Protein AF-A0A7S2B9A5-F1 (afdb_monomer_lite)

Structure (mmCIF, N/CA/C/O backbone):
data_AF-A0A7S2B9A5-F1
#
_entry.id   AF-A0A7S2B9A5-F1
#
loop_
_atom_site.group_PDB
_atom_site.id
_atom_site.type_symbol
_atom_site.label_atom_id
_atom_site.label_alt_id
_atom_site.label_comp_id
_atom_site.label_asym_id
_atom_site.label_entity_id
_atom_site.label_seq_id
_atom_site.pdbx_PDB_ins_code
_atom_site.Cartn_x
_atom_site.Cartn_y
_atom_site.Cartn_z
_atom_site.occupancy
_atom_site.B_iso_or_equiv
_atom_site.auth_seq_id
_atom_site.auth_comp_id
_atom_site.auth_asym_id
_atom_site.auth_atom_id
_atom_site.pdbx_PDB_model_num
ATOM 1 N N . ALA A 1 1 ? -16.548 -24.211 -14.330 1.00 53.72 1 ALA A N 1
ATOM 2 C CA . ALA A 1 1 ? -15.488 -23.223 -14.078 1.00 53.72 1 ALA A CA 1
ATOM 3 C C . ALA A 1 1 ? -14.206 -23.775 -14.678 1.00 53.72 1 ALA A C 1
ATOM 5 O O . ALA A 1 1 ? -13.986 -24.978 -14.537 1.00 53.72 1 ALA A O 1
ATOM 6 N N . SER A 1 2 ? -13.422 -22.967 -15.399 1.00 47.25 2 SER A N 1
ATOM 7 C CA . SER A 1 2 ? -12.017 -23.331 -15.621 1.00 47.25 2 SER A CA 1
ATOM 8 C C . SER A 1 2 ? -11.318 -23.347 -14.249 1.00 47.25 2 SER A C 1
ATOM 10 O O . SER A 1 2 ? -11.865 -22.780 -13.296 1.00 47.25 2 SER A O 1
ATOM 12 N N . PRO A 1 3 ? -10.152 -23.993 -14.102 1.00 68.94 3 PRO A N 1
ATOM 13 C CA . PRO A 1 3 ? -9.357 -23.895 -12.874 1.00 68.94 3 PRO A CA 1
ATOM 14 C C . PRO A 1 3 ? -9.026 -22.447 -12.453 1.00 68.94 3 PRO A C 1
ATOM 16 O O . PRO A 1 3 ? -8.696 -22.234 -11.293 1.00 68.94 3 PRO A O 1
ATOM 19 N N . ASP A 1 4 ? -9.205 -21.471 -13.349 1.00 73.94 4 ASP A N 1
ATOM 20 C CA . ASP A 1 4 ? -8.840 -20.062 -13.161 1.00 73.94 4 ASP A CA 1
ATOM 21 C C . ASP A 1 4 ? -10.052 -19.139 -12.927 1.00 73.94 4 ASP A C 1
ATOM 23 O O . ASP A 1 4 ? -9.945 -17.924 -13.050 1.00 73.94 4 ASP A O 1
ATOM 27 N N . THR A 1 5 ? -11.246 -19.680 -12.654 1.00 77.62 5 THR A N 1
ATOM 28 C CA . THR A 1 5 ? -12.441 -18.855 -12.393 1.00 77.62 5 THR A CA 1
ATOM 29 C C . THR A 1 5 ? -13.031 -19.146 -11.023 1.00 77.62 5 THR A C 1
ATOM 31 O O . THR A 1 5 ? -13.488 -20.260 -10.756 1.00 77.62 5 THR A O 1
ATOM 34 N N . ILE A 1 6 ? -13.113 -18.109 -10.192 1.00 81.12 6 ILE A N 1
ATOM 35 C CA . ILE A 1 6 ? -13.818 -18.131 -8.911 1.00 81.12 6 ILE A CA 1
ATOM 36 C C . ILE A 1 6 ? -15.155 -17.404 -9.093 1.00 81.12 6 ILE A C 1
ATOM 38 O O . ILE A 1 6 ? -15.207 -16.320 -9.664 1.00 81.12 6 ILE A O 1
ATOM 42 N N . ALA A 1 7 ? -16.246 -18.012 -8.623 1.00 84.81 7 ALA A N 1
ATOM 43 C CA . ALA A 1 7 ? -17.546 -17.354 -8.512 1.00 84.81 7 ALA A CA 1
ATOM 44 C C . ALA A 1 7 ? -17.822 -17.075 -7.032 1.00 84.81 7 ALA A C 1
ATOM 46 O O . ALA A 1 7 ? -17.749 -17.991 -6.212 1.00 84.81 7 ALA A O 1
ATOM 47 N N . HIS A 1 8 ? -18.134 -15.826 -6.703 1.00 85.31 8 HIS A N 1
ATOM 48 C CA . HIS A 1 8 ? -18.433 -15.379 -5.345 1.00 85.31 8 HIS A CA 1
ATOM 49 C C . HIS A 1 8 ? -19.817 -14.725 -5.279 1.00 85.31 8 HIS A C 1
ATOM 51 O O . HIS A 1 8 ? -20.457 -14.466 -6.301 1.00 85.31 8 HIS A O 1
ATOM 57 N N . GLU A 1 9 ? -20.292 -14.488 -4.060 1.00 88.12 9 GLU A N 1
ATOM 58 C CA . GLU A 1 9 ? -21.524 -13.744 -3.812 1.00 88.12 9 GLU A CA 1
ATOM 59 C C . GLU A 1 9 ? -21.426 -12.319 -4.381 1.00 88.12 9 GLU A C 1
ATOM 61 O O . GLU A 1 9 ? -20.351 -11.711 -4.398 1.00 88.12 9 GLU A O 1
ATOM 66 N N . TRP A 1 10 ? -22.553 -11.806 -4.879 1.00 89.06 10 TRP A N 1
ATOM 67 C CA . TRP A 1 10 ? -22.676 -10.419 -5.313 1.00 89.06 10 TRP A CA 1
ATOM 68 C C . TRP A 1 10 ? -22.954 -9.524 -4.106 1.00 89.06 10 TRP A C 1
ATOM 70 O O . TRP A 1 10 ? -23.857 -9.809 -3.322 1.00 89.06 10 TRP A O 1
ATOM 80 N N . VAL A 1 11 ? -22.201 -8.434 -3.981 1.00 87.62 11 VAL A N 1
ATOM 81 C CA . VAL A 1 11 ? -22.390 -7.429 -2.931 1.00 87.62 11 VAL A CA 1
ATOM 82 C C . VAL A 1 11 ? -22.993 -6.181 -3.568 1.00 87.62 11 VAL A C 1
ATOM 84 O O . VAL A 1 11 ? -22.379 -5.581 -4.447 1.00 87.62 11 VAL A O 1
ATOM 87 N N . ASP A 1 12 ? -24.188 -5.780 -3.131 1.00 93.25 12 ASP A N 1
ATOM 88 C CA . ASP A 1 12 ? -24.835 -4.553 -3.606 1.00 93.25 12 ASP A CA 1
ATOM 89 C C . ASP A 1 12 ? -24.222 -3.314 -2.939 1.00 93.25 12 ASP A C 1
ATOM 91 O O . ASP A 1 12 ? -24.304 -3.131 -1.721 1.00 93.25 12 ASP A O 1
ATOM 95 N N . GLY A 1 13 ? -23.618 -2.443 -3.743 1.00 93.75 13 GLY A N 1
ATOM 96 C CA . GLY A 1 13 ? -23.021 -1.196 -3.281 1.00 93.75 13 GLY A CA 1
ATOM 97 C C . GLY A 1 13 ? -22.048 -0.596 -4.287 1.00 93.75 13 GLY A C 1
ATOM 98 O O . GLY A 1 13 ? -21.950 -1.040 -5.433 1.00 93.75 13 GLY A O 1
ATOM 99 N N . LYS A 1 14 ? -21.283 0.402 -3.837 1.00 95.38 14 LYS A N 1
ATOM 100 C CA . LYS A 1 14 ? -20.215 1.029 -4.631 1.00 95.38 14 LYS A CA 1
ATOM 101 C C . LYS A 1 14 ? -18.840 0.763 -4.031 1.00 95.38 14 LYS A C 1
ATOM 103 O O . LYS A 1 14 ? -18.686 0.786 -2.811 1.00 95.38 14 LYS A O 1
ATOM 108 N N . THR A 1 15 ? -17.829 0.585 -4.877 1.00 96.12 15 THR A N 1
ATOM 109 C CA . THR A 1 15 ? -16.428 0.674 -4.448 1.00 96.12 15 THR A CA 1
ATOM 110 C C . THR A 1 15 ? -16.092 2.114 -4.069 1.00 96.12 15 THR A C 1
ATOM 112 O O . THR A 1 15 ? -16.615 3.057 -4.671 1.00 96.12 15 THR A O 1
ATOM 115 N N . LEU A 1 16 ? -15.218 2.296 -3.085 1.00 95.75 16 LEU A N 1
ATOM 116 C CA . LEU A 1 16 ? -14.767 3.617 -2.678 1.00 95.75 16 LEU A CA 1
ATOM 117 C C . LEU A 1 16 ? -13.687 4.159 -3.613 1.00 95.75 16 LEU A C 1
ATOM 119 O O . LEU A 1 16 ? -12.934 3.428 -4.257 1.00 95.75 16 LEU A O 1
ATOM 123 N N . THR A 1 17 ? -13.600 5.480 -3.643 1.00 93.81 17 THR A N 1
ATOM 124 C CA . THR A 1 17 ? -12.536 6.239 -4.288 1.00 93.81 17 THR A CA 1
ATOM 125 C C . THR A 1 17 ? -11.635 6.882 -3.241 1.00 93.81 17 THR A C 1
ATOM 127 O O . THR A 1 17 ? -11.971 6.980 -2.058 1.00 93.81 17 THR A O 1
ATOM 130 N N . GLU A 1 18 ? -10.488 7.384 -3.684 1.00 92.56 18 GLU A N 1
ATOM 131 C CA . GLU A 1 18 ? -9.631 8.223 -2.850 1.00 92.56 18 GLU A CA 1
ATOM 132 C C . GLU A 1 18 ? -10.363 9.466 -2.312 1.00 92.56 18 GLU A C 1
ATOM 134 O O . GLU A 1 18 ? -10.059 9.934 -1.212 1.00 92.56 18 GLU A O 1
ATOM 139 N N . ASP A 1 19 ? -11.310 10.019 -3.077 1.00 91.38 19 ASP A N 1
ATOM 140 C CA . ASP A 1 19 ? -12.065 11.217 -2.701 1.00 91.38 19 ASP A CA 1
ATOM 141 C C . ASP A 1 19 ? -13.132 10.925 -1.645 1.00 91.38 19 ASP A C 1
ATOM 143 O O . ASP A 1 19 ? -13.352 11.763 -0.768 1.00 91.38 19 ASP A O 1
ATOM 147 N N . ASP A 1 20 ? -13.733 9.730 -1.649 1.00 93.00 20 ASP A N 1
ATOM 148 C CA . ASP A 1 20 ? -14.645 9.311 -0.577 1.00 93.00 20 ASP A CA 1
ATOM 149 C C . ASP A 1 20 ? -13.928 9.348 0.791 1.00 93.00 20 ASP A C 1
ATOM 151 O O . ASP A 1 20 ? -14.467 9.877 1.762 1.00 93.00 20 ASP A O 1
ATOM 155 N N . LEU A 1 21 ? -12.677 8.868 0.864 1.00 91.00 21 LEU A N 1
ATOM 156 C CA . LEU A 1 21 ? -11.869 8.899 2.096 1.00 91.00 21 LEU A CA 1
ATOM 157 C C . LEU A 1 21 ? -11.370 10.298 2.477 1.00 91.00 21 LEU A C 1
ATOM 159 O O . LEU A 1 21 ? -11.179 10.596 3.660 1.00 91.00 21 LEU A O 1
ATOM 163 N N . ALA A 1 22 ? -11.117 11.151 1.485 1.00 89.50 22 ALA A N 1
ATOM 164 C CA . ALA A 1 22 ? -10.659 12.514 1.726 1.00 89.50 22 ALA A CA 1
ATOM 165 C C . ALA A 1 22 ? -11.789 13.413 2.250 1.00 89.50 22 ALA A C 1
ATOM 167 O O . ALA A 1 22 ? -11.549 14.264 3.108 1.00 89.50 22 ALA A O 1
ATOM 168 N N . THR A 1 23 ? -13.011 13.221 1.747 1.00 90.44 23 THR A N 1
ATOM 169 C CA . THR A 1 23 ? -14.146 14.122 1.994 1.00 90.44 23 THR A CA 1
ATOM 170 C C . THR A 1 23 ? -15.047 13.691 3.148 1.00 90.44 23 THR A C 1
ATOM 172 O O . THR A 1 23 ? -15.623 14.559 3.805 1.00 90.44 23 THR A O 1
ATOM 175 N N . ASP A 1 24 ? -15.145 12.392 3.448 1.00 92.69 24 ASP A N 1
ATOM 176 C CA . ASP A 1 24 ? -15.978 11.874 4.536 1.00 92.69 24 ASP A CA 1
ATOM 177 C C . ASP A 1 24 ? -15.159 11.048 5.538 1.00 92.69 24 ASP A C 1
ATOM 179 O O . ASP A 1 24 ? -14.951 9.839 5.400 1.00 92.69 24 ASP A O 1
ATOM 183 N N . VAL A 1 25 ? -14.753 11.704 6.628 1.00 94.50 25 VAL A N 1
ATOM 184 C CA . VAL A 1 25 ? -14.014 11.063 7.725 1.00 94.50 25 VAL A CA 1
ATOM 185 C C . VAL A 1 25 ? -14.776 9.877 8.332 1.00 94.50 25 VAL A C 1
ATOM 187 O O . VAL A 1 25 ? -14.158 8.917 8.788 1.00 94.50 25 VAL A O 1
ATOM 190 N N . THR A 1 26 ? -16.114 9.875 8.301 1.00 95.75 26 THR A N 1
ATOM 191 C CA . THR A 1 26 ? -16.924 8.801 8.899 1.00 95.75 26 THR A CA 1
ATOM 192 C C . THR A 1 26 ? -16.789 7.479 8.147 1.00 95.75 26 THR A C 1
ATOM 194 O O . THR A 1 26 ? -16.950 6.409 8.744 1.00 95.75 26 THR A O 1
ATOM 197 N N . ILE A 1 27 ? -16.469 7.523 6.848 1.00 95.75 27 ILE A N 1
ATOM 198 C CA . ILE A 1 27 ? -16.120 6.335 6.063 1.00 95.75 27 ILE A CA 1
ATOM 199 C C . ILE A 1 27 ? -14.818 5.743 6.608 1.00 95.75 27 ILE A C 1
ATOM 201 O O . ILE A 1 27 ? -14.793 4.565 6.971 1.00 95.75 27 ILE A O 1
ATOM 205 N N . GLY A 1 28 ? -13.782 6.571 6.774 1.00 96.31 28 GLY A N 1
ATOM 206 C CA . GLY A 1 28 ? -12.502 6.164 7.358 1.00 96.31 28 GLY A CA 1
ATOM 207 C C . GLY A 1 28 ? -12.659 5.512 8.736 1.00 96.31 28 GLY A C 1
ATOM 208 O O . GLY A 1 28 ? -12.147 4.419 8.961 1.00 96.31 28 GLY A O 1
ATOM 209 N N . LEU A 1 29 ? -13.449 6.107 9.636 1.00 96.44 29 LEU A N 1
ATOM 210 C CA . LEU A 1 29 ? -13.685 5.553 10.980 1.00 96.44 29 LEU A CA 1
ATOM 211 C C . LEU A 1 29 ? -14.383 4.179 10.951 1.00 96.44 29 LEU A C 1
ATOM 213 O O . LEU A 1 29 ? -14.071 3.295 11.755 1.00 96.44 29 LEU A O 1
ATOM 217 N N . ARG A 1 30 ? -15.326 3.967 10.021 1.00 96.62 30 ARG A N 1
ATOM 218 C CA . ARG A 1 30 ? -15.984 2.660 9.835 1.00 96.62 30 ARG A CA 1
ATOM 219 C C . ARG A 1 30 ? -15.019 1.615 9.279 1.00 96.62 30 ARG A C 1
ATOM 221 O O . ARG A 1 30 ? -15.067 0.463 9.716 1.00 96.62 30 ARG A O 1
ATOM 228 N N . ILE A 1 31 ? -14.137 2.011 8.362 1.00 98.06 31 ILE A N 1
ATOM 229 C CA . ILE A 1 31 ? -13.087 1.140 7.827 1.00 98.06 31 ILE A CA 1
ATOM 230 C C . ILE A 1 31 ? -12.102 0.759 8.931 1.00 98.06 31 ILE A C 1
ATOM 232 O O . ILE A 1 31 ? -11.840 -0.428 9.097 1.00 98.06 31 ILE A O 1
ATOM 236 N N . ALA A 1 32 ? -11.638 1.719 9.737 1.00 97.88 32 ALA A N 1
ATOM 237 C CA . ALA A 1 32 ? -10.708 1.489 10.845 1.00 97.88 32 ALA A CA 1
ATOM 238 C C . ALA A 1 32 ? -11.198 0.380 11.786 1.00 97.88 32 ALA A C 1
ATOM 240 O O . ALA A 1 32 ? -10.460 -0.551 12.106 1.00 97.88 32 ALA A O 1
ATOM 241 N N . LYS A 1 33 ? -12.489 0.413 12.143 1.00 95.31 33 LYS A N 1
ATOM 242 C CA . LYS A 1 33 ? -13.142 -0.636 12.937 1.00 95.31 33 LYS A CA 1
ATOM 243 C C . LYS A 1 33 ? -13.065 -2.016 12.286 1.00 95.31 33 LYS A C 1
ATOM 245 O O . LYS A 1 33 ? -12.818 -3.009 12.971 1.00 95.31 33 LYS A O 1
ATOM 250 N N . LYS A 1 34 ? -13.367 -2.110 10.989 1.00 96.88 34 LYS A N 1
ATOM 251 C CA . LYS A 1 34 ? -13.404 -3.394 10.276 1.00 96.88 34 LYS A CA 1
ATOM 252 C C . LYS A 1 34 ? -11.992 -3.922 10.006 1.00 96.88 34 LYS A C 1
ATOM 254 O O . LYS A 1 34 ? -11.774 -5.117 10.170 1.00 96.88 34 LYS A O 1
ATOM 259 N N . LEU A 1 35 ? -11.039 -3.040 9.704 1.00 97.81 35 LEU A N 1
ATOM 260 C CA . LEU A 1 35 ? -9.630 -3.385 9.521 1.00 97.81 35 LEU A CA 1
ATOM 261 C C . LEU A 1 35 ? -8.995 -3.866 10.828 1.00 97.81 35 LEU A C 1
ATOM 263 O O . LEU A 1 35 ? -8.343 -4.900 10.833 1.00 97.81 35 LEU A O 1
ATOM 267 N N . SER A 1 36 ? -9.270 -3.199 11.952 1.00 96.38 36 SER A N 1
ATOM 268 C CA . SER A 1 36 ? -8.819 -3.642 13.280 1.00 96.38 36 SER A CA 1
ATOM 269 C C . SER A 1 36 ? -9.280 -5.071 13.596 1.00 96.38 36 SER A C 1
ATOM 271 O O . SER A 1 36 ? -8.496 -5.901 14.055 1.00 96.38 36 SER A O 1
ATOM 273 N N . ARG A 1 37 ? -10.525 -5.428 13.245 1.00 95.00 37 ARG A N 1
ATOM 274 C CA . ARG A 1 37 ? -11.030 -6.809 13.382 1.00 95.00 37 ARG A CA 1
ATOM 275 C C . ARG A 1 37 ? -10.309 -7.806 12.480 1.00 95.00 37 ARG A C 1
ATOM 277 O O . ARG A 1 37 ? -10.063 -8.928 12.909 1.00 95.00 37 ARG A O 1
ATOM 284 N N . LEU A 1 38 ? -9.998 -7.422 11.243 1.00 95.56 38 LEU A N 1
ATOM 285 C CA . LEU A 1 38 ? -9.222 -8.267 10.336 1.00 95.56 38 LEU A CA 1
ATOM 286 C C . LEU A 1 38 ? -7.819 -8.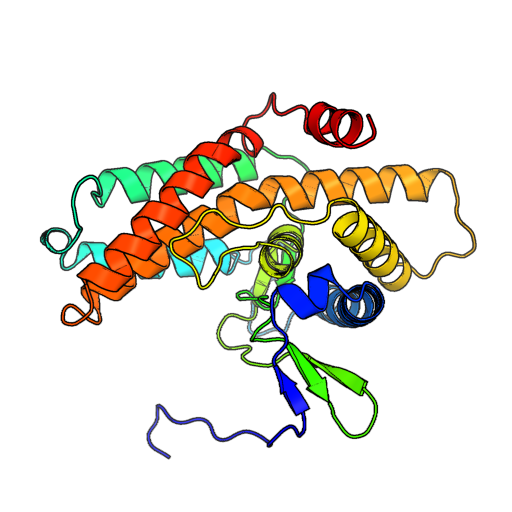511 10.914 1.00 95.56 38 LEU A C 1
ATOM 288 O O . LEU A 1 38 ? -7.427 -9.656 11.102 1.00 95.56 38 LEU A O 1
ATOM 292 N N . HIS A 1 39 ? -7.124 -7.445 11.306 1.00 95.25 39 HIS A N 1
ATOM 293 C CA . HIS A 1 39 ? -5.755 -7.502 11.813 1.00 95.25 39 HIS A CA 1
ATOM 294 C C . HIS A 1 39 ? -5.607 -8.256 13.145 1.00 95.25 39 HIS A C 1
ATOM 296 O O . HIS A 1 39 ? -4.558 -8.839 13.409 1.00 95.25 39 HIS A O 1
ATOM 302 N N . THR A 1 40 ? -6.654 -8.266 13.974 1.00 92.44 40 THR A N 1
ATOM 303 C CA . THR A 1 40 ? -6.703 -9.007 15.248 1.00 92.44 40 THR A CA 1
ATOM 304 C C . THR A 1 40 ? -7.265 -10.423 15.112 1.00 92.44 40 THR A C 1
ATOM 306 O O . THR A 1 40 ? -7.317 -11.166 16.095 1.00 92.44 40 THR A O 1
ATOM 309 N N . SER A 1 41 ? -7.699 -10.822 13.913 1.00 90.75 41 SER A N 1
ATOM 310 C CA . SER A 1 41 ? -8.184 -12.178 13.672 1.00 90.75 41 SER A CA 1
ATOM 311 C C . SER A 1 41 ? -7.052 -13.194 13.809 1.00 90.75 41 SER A C 1
ATOM 313 O O . SER A 1 41 ? -5.891 -12.920 13.505 1.00 90.75 41 SER A O 1
ATOM 315 N N . ALA A 1 42 ? -7.397 -14.400 14.261 1.00 86.94 42 ALA A N 1
ATOM 316 C CA . ALA A 1 42 ? -6.435 -15.488 14.348 1.00 86.94 42 ALA A CA 1
ATOM 317 C C . ALA A 1 42 ? -5.874 -15.817 12.958 1.00 86.94 42 ALA A C 1
ATOM 319 O O . ALA A 1 42 ? -6.631 -15.926 11.993 1.00 86.94 42 ALA A O 1
ATOM 320 N N . PHE A 1 43 ? -4.561 -16.026 12.880 1.00 85.50 43 PHE A N 1
ATOM 321 C CA . PHE A 1 43 ? -3.904 -16.469 11.655 1.00 85.50 43 PHE A CA 1
ATOM 322 C C . PHE A 1 43 ? -4.432 -17.855 11.263 1.00 85.50 43 PHE A C 1
ATOM 324 O O . PHE A 1 43 ? -4.336 -18.792 12.065 1.00 85.50 43 PHE A O 1
ATOM 331 N N . PRO A 1 44 ? -4.986 -18.016 10.048 1.00 85.50 44 PRO A N 1
ATOM 332 C CA . PRO A 1 44 ? -5.334 -19.330 9.530 1.00 85.50 44 PRO A CA 1
ATOM 333 C C . PRO A 1 44 ? -4.131 -20.279 9.567 1.00 85.50 44 PRO A C 1
ATOM 335 O O . PRO A 1 44 ? -3.025 -19.892 9.204 1.00 85.50 44 PRO A O 1
ATOM 338 N N . SER A 1 45 ? -4.345 -21.547 9.931 1.00 84.62 45 SER A N 1
ATOM 339 C CA . SER A 1 45 ? -3.261 -22.537 10.077 1.00 84.62 45 SER A CA 1
ATOM 340 C C . SER A 1 45 ? -2.548 -22.902 8.769 1.00 84.62 45 SER A C 1
ATOM 342 O O . SER A 1 45 ? -1.566 -23.636 8.797 1.00 84.62 45 SER A O 1
ATOM 344 N N . VAL A 1 46 ? -3.083 -22.466 7.623 1.00 85.06 46 VAL A N 1
ATOM 345 C CA . VAL A 1 46 ? -2.428 -22.595 6.312 1.00 85.06 46 VAL A CA 1
ATOM 346 C C . VAL A 1 46 ? -1.223 -21.659 6.190 1.00 85.06 46 VAL A C 1
ATOM 348 O O . VAL A 1 46 ? -0.303 -21.945 5.430 1.00 85.06 46 VAL A O 1
ATOM 351 N N . PHE A 1 47 ? -1.202 -20.570 6.959 1.00 83.38 47 PHE A N 1
ATOM 352 C CA . PHE A 1 47 ? -0.055 -19.682 7.037 1.00 83.38 47 PHE A CA 1
ATOM 353 C C . PHE A 1 47 ? 0.914 -20.160 8.120 1.00 83.38 47 PHE A C 1
ATOM 355 O O . PHE A 1 47 ? 0.513 -20.746 9.130 1.00 83.38 47 PHE A O 1
ATOM 362 N N . ALA A 1 48 ? 2.204 -19.895 7.910 1.00 75.44 48 ALA A N 1
ATOM 363 C CA . ALA A 1 48 ? 3.204 -20.056 8.958 1.00 75.44 48 ALA A CA 1
ATOM 364 C C . ALA A 1 48 ? 2.854 -19.172 10.171 1.00 75.44 48 ALA A C 1
ATOM 366 O O . ALA A 1 48 ? 2.077 -18.218 10.058 1.00 75.44 48 ALA A O 1
ATOM 367 N N . SER A 1 49 ? 3.410 -19.491 11.346 1.00 71.75 49 SER A N 1
ATOM 368 C CA . SER A 1 49 ? 3.174 -18.666 12.536 1.00 71.75 49 SER A CA 1
ATOM 369 C C . SER A 1 49 ? 3.618 -17.221 12.277 1.00 71.75 49 SER A C 1
ATOM 371 O O . SER A 1 49 ? 4.561 -17.024 11.510 1.00 71.75 49 SER A O 1
ATOM 373 N N . PRO A 1 50 ? 3.020 -16.212 12.935 1.00 69.94 50 PRO A N 1
ATOM 374 C CA . PRO A 1 50 ? 3.451 -14.820 12.787 1.00 69.94 50 PRO A CA 1
ATOM 375 C C . PRO A 1 50 ? 4.961 -14.625 13.000 1.00 69.94 50 PRO A C 1
ATOM 377 O O . PRO A 1 50 ? 5.564 -13.788 12.351 1.00 69.94 50 PRO A O 1
ATOM 380 N N . ASP A 1 51 ? 5.598 -15.447 13.837 1.00 72.50 51 ASP A N 1
ATOM 381 C CA . ASP A 1 51 ? 7.042 -15.371 14.104 1.00 72.50 51 ASP A CA 1
ATOM 382 C C . ASP A 1 51 ? 7.930 -15.874 12.949 1.00 72.50 51 ASP A C 1
ATOM 384 O O . ASP A 1 51 ? 9.139 -15.650 12.952 1.00 72.50 51 ASP A O 1
ATOM 388 N N . THR A 1 52 ? 7.363 -16.620 11.997 1.00 76.38 52 THR A N 1
ATOM 389 C CA . THR A 1 52 ? 8.108 -17.286 10.910 1.00 76.38 52 THR A CA 1
ATOM 390 C C . THR A 1 52 ? 7.540 -17.022 9.520 1.00 76.38 52 THR A C 1
ATOM 392 O O . THR A 1 52 ? 8.166 -17.389 8.526 1.00 76.38 52 THR A O 1
ATOM 395 N N . ALA A 1 53 ? 6.364 -16.402 9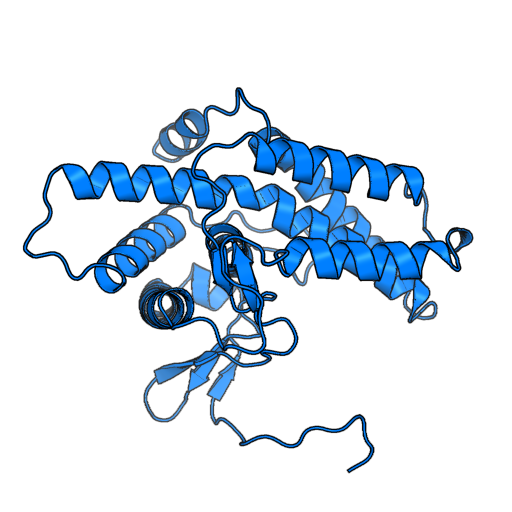.434 1.00 84.62 53 ALA A N 1
ATOM 396 C CA . ALA A 1 53 ? 5.725 -16.077 8.177 1.00 84.62 53 ALA A CA 1
ATOM 397 C C . ALA A 1 53 ? 6.496 -14.991 7.427 1.00 84.62 53 ALA A C 1
ATOM 399 O O . ALA A 1 53 ? 6.835 -13.947 7.986 1.00 84.62 53 ALA A O 1
ATOM 400 N N . GLU A 1 54 ? 6.731 -15.223 6.135 1.00 89.94 54 GLU A N 1
ATOM 401 C CA . GLU A 1 54 ? 7.183 -14.154 5.256 1.00 89.94 54 GLU A CA 1
ATOM 402 C C . GLU A 1 54 ? 6.003 -13.211 4.963 1.00 89.94 54 GLU A C 1
ATOM 404 O O . GLU A 1 54 ? 4.927 -13.689 4.589 1.00 89.94 54 GLU A O 1
ATOM 409 N N . PRO A 1 55 ? 6.176 -11.889 5.129 1.00 93.75 55 PRO A N 1
ATOM 410 C CA . PRO A 1 55 ? 5.135 -10.919 4.819 1.00 93.75 55 PRO A CA 1
ATOM 411 C C . PRO A 1 55 ? 4.767 -10.949 3.336 1.00 93.75 55 PRO A C 1
ATOM 413 O O . PRO A 1 55 ? 5.662 -10.958 2.486 1.00 93.75 55 PRO A O 1
ATOM 416 N N . VAL A 1 56 ? 3.469 -10.865 3.028 1.00 94.88 56 VAL A N 1
ATOM 417 C CA . VAL A 1 56 ? 2.951 -10.840 1.650 1.00 94.88 56 VAL A CA 1
ATOM 418 C C . VAL A 1 56 ? 3.628 -9.755 0.813 1.00 94.88 56 VAL A C 1
ATOM 420 O O . VAL A 1 56 ? 3.943 -9.994 -0.347 1.00 94.88 56 VAL A O 1
ATOM 423 N N . LEU A 1 57 ? 3.925 -8.589 1.398 1.00 96.81 57 LEU A N 1
ATOM 424 C CA . LEU A 1 57 ? 4.673 -7.530 0.716 1.00 96.81 57 LEU A CA 1
ATOM 425 C C . LEU A 1 57 ? 5.945 -8.061 0.031 1.00 96.81 57 LEU A C 1
ATOM 427 O O . LEU A 1 57 ? 6.177 -7.807 -1.151 1.00 96.81 57 LEU A O 1
ATOM 431 N N . TRP A 1 58 ? 6.772 -8.804 0.769 1.00 96.94 58 TRP A N 1
ATOM 432 C CA . TRP A 1 58 ? 8.063 -9.259 0.262 1.00 96.94 58 TRP A CA 1
ATOM 433 C C . TRP A 1 58 ? 7.934 -10.466 -0.656 1.00 96.94 58 TRP A C 1
ATOM 435 O O . TRP A 1 58 ? 8.638 -10.519 -1.662 1.00 96.94 58 TRP A O 1
ATOM 445 N N . SER A 1 59 ? 7.034 -11.407 -0.360 1.00 95.62 59 SER A N 1
ATOM 446 C CA . SER A 1 59 ? 6.816 -12.557 -1.242 1.00 95.62 59 SER A CA 1
ATOM 447 C C . SER A 1 59 ? 6.251 -12.128 -2.602 1.00 95.62 59 SER A C 1
ATOM 449 O O . SER A 1 59 ? 6.736 -12.604 -3.628 1.00 95.62 59 SER A O 1
ATOM 451 N N . SER A 1 60 ? 5.329 -11.159 -2.634 1.00 96.75 60 SER A N 1
ATOM 452 C CA . SER A 1 60 ? 4.805 -10.575 -3.876 1.00 96.75 60 SER A CA 1
ATOM 453 C C . SER A 1 60 ? 5.881 -9.825 -4.664 1.00 96.75 60 SER A C 1
ATOM 455 O O . SER A 1 60 ? 6.031 -10.057 -5.863 1.00 96.75 60 SER A O 1
ATOM 457 N N . ILE A 1 61 ? 6.682 -8.973 -4.008 1.00 98.25 61 ILE A N 1
ATOM 458 C CA . ILE A 1 61 ? 7.806 -8.281 -4.666 1.00 98.25 61 ILE A CA 1
ATOM 459 C C . ILE A 1 61 ? 8.789 -9.289 -5.269 1.00 98.25 61 ILE A C 1
ATOM 461 O O . ILE A 1 61 ? 9.184 -9.138 -6.424 1.00 98.25 61 ILE A O 1
ATOM 465 N N . ASN A 1 62 ? 9.163 -10.329 -4.522 1.00 98.06 62 ASN A N 1
ATOM 466 C CA . ASN A 1 62 ? 10.090 -11.350 -5.006 1.00 98.06 62 ASN A CA 1
ATOM 467 C C . ASN A 1 62 ? 9.533 -12.077 -6.237 1.00 98.06 62 ASN A C 1
ATOM 469 O O . ASN A 1 62 ? 10.243 -12.197 -7.232 1.00 98.06 62 ASN A O 1
ATOM 473 N N . ALA A 1 63 ? 8.261 -12.485 -6.212 1.00 97.62 63 ALA A N 1
ATOM 474 C CA . ALA A 1 63 ? 7.618 -13.149 -7.345 1.00 97.62 63 ALA A CA 1
ATOM 475 C C . ALA A 1 63 ? 7.589 -12.262 -8.606 1.00 97.62 63 ALA A C 1
ATOM 477 O O . ALA A 1 63 ? 7.886 -12.730 -9.708 1.00 97.62 63 ALA A O 1
ATOM 478 N N . MET A 1 64 ? 7.296 -10.966 -8.450 1.00 98.44 64 MET A N 1
ATOM 479 C CA . MET A 1 64 ? 7.328 -10.006 -9.558 1.00 98.44 64 MET A CA 1
ATOM 480 C C . MET A 1 64 ? 8.746 -9.816 -10.110 1.00 98.44 64 MET A C 1
ATOM 482 O O . MET A 1 64 ? 8.941 -9.844 -11.324 1.00 98.44 64 MET A O 1
ATOM 486 N N . LEU A 1 65 ? 9.757 -9.687 -9.243 1.00 98.56 65 LEU A N 1
ATOM 487 C CA . LEU A 1 65 ? 11.158 -9.563 -9.661 1.00 98.56 65 LEU A CA 1
ATOM 488 C C . LEU A 1 65 ? 11.669 -10.821 -10.372 1.00 98.56 65 LEU A C 1
ATOM 490 O O . LEU A 1 65 ? 12.375 -10.709 -11.372 1.00 98.56 65 LEU A O 1
ATOM 494 N N . GLU A 1 66 ? 11.296 -12.012 -9.900 1.00 98.25 66 GLU A N 1
ATOM 495 C CA . GLU A 1 66 ? 11.606 -13.280 -10.570 1.00 98.25 66 GLU A CA 1
ATOM 496 C C . GLU A 1 66 ? 10.995 -13.350 -11.968 1.00 98.25 66 GLU A C 1
ATOM 498 O O . GLU A 1 66 ? 11.611 -13.894 -12.889 1.00 98.25 66 GLU A O 1
ATOM 503 N N 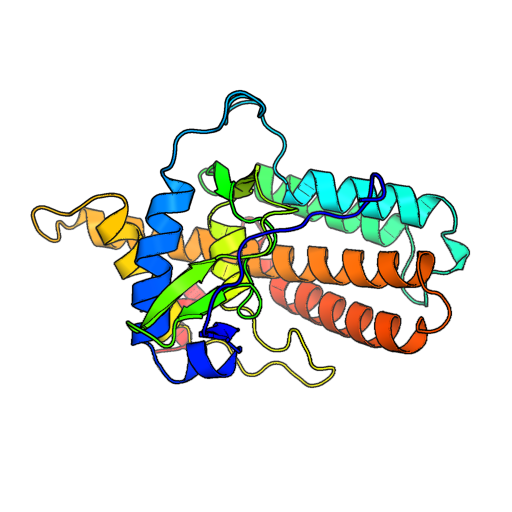. ARG A 1 67 ? 9.793 -12.792 -12.149 1.00 97.69 67 ARG A N 1
ATOM 504 C CA . ARG A 1 67 ? 9.168 -12.733 -13.465 1.00 97.69 67 ARG A CA 1
ATOM 505 C C . ARG A 1 67 ? 9.853 -11.726 -14.382 1.00 97.69 67 ARG A C 1
ATOM 507 O O . ARG A 1 67 ? 10.196 -12.105 -15.499 1.00 97.69 67 ARG A O 1
ATOM 514 N N . ILE A 1 68 ? 10.133 -10.518 -13.890 1.00 98.12 68 ILE A N 1
ATOM 515 C CA . ILE A 1 68 ? 10.901 -9.492 -14.615 1.00 98.12 68 ILE A CA 1
ATOM 516 C C . ILE A 1 68 ? 12.264 -10.042 -15.053 1.00 98.12 68 ILE A C 1
ATOM 518 O O . ILE A 1 68 ? 12.721 -9.770 -16.158 1.00 98.12 68 ILE A O 1
ATOM 522 N N . ALA A 1 69 ? 12.910 -10.858 -14.216 1.00 97.88 69 ALA A N 1
ATOM 523 C CA . ALA A 1 69 ? 14.216 -11.440 -14.510 1.00 97.88 69 ALA A CA 1
ATOM 524 C C . ALA A 1 69 ? 14.237 -12.400 -15.709 1.00 97.88 69 ALA A C 1
ATOM 526 O O . ALA A 1 69 ? 15.323 -12.714 -16.198 1.00 97.88 69 ALA A O 1
ATOM 527 N N . LYS A 1 70 ? 13.076 -12.872 -16.182 1.00 97.62 70 LYS A N 1
ATOM 528 C CA . LYS A 1 70 ? 12.993 -13.706 -17.389 1.00 97.62 70 LYS A CA 1
ATOM 529 C C . LYS A 1 70 ? 13.179 -12.892 -18.668 1.00 97.62 70 LYS A C 1
ATOM 531 O O . LYS A 1 70 ? 13.794 -13.410 -19.592 1.00 97.62 70 LYS A O 1
ATOM 536 N N . ASP A 1 71 ? 12.703 -11.648 -18.675 1.00 95.88 71 ASP A N 1
ATOM 537 C CA . ASP A 1 71 ? 12.663 -10.764 -19.846 1.00 95.88 71 ASP A CA 1
ATOM 538 C C . ASP A 1 71 ? 13.111 -9.322 -19.462 1.00 95.88 71 ASP A C 1
ATOM 540 O O . ASP A 1 71 ? 12.368 -8.351 -19.653 1.00 95.88 71 ASP A O 1
ATOM 544 N N . PRO A 1 72 ? 14.303 -9.137 -18.849 1.00 95.94 72 PRO A N 1
ATOM 545 C CA . PRO A 1 72 ? 14.724 -7.857 -18.264 1.00 95.94 72 PRO A CA 1
ATOM 546 C C . PRO A 1 72 ? 14.934 -6.739 -19.297 1.00 95.94 72 PRO A C 1
ATOM 548 O O . PRO A 1 72 ? 14.952 -5.564 -18.933 1.00 95.94 72 PRO A O 1
ATOM 551 N N . GLU A 1 73 ? 15.105 -7.080 -20.573 1.00 95.44 73 GLU A N 1
ATOM 552 C CA . GLU A 1 73 ? 15.224 -6.143 -21.692 1.00 95.44 73 GLU A CA 1
ATOM 553 C C . GLU A 1 73 ? 13.928 -5.385 -22.007 1.00 95.44 73 GLU A C 1
ATOM 555 O O . GLU A 1 73 ? 13.986 -4.365 -22.694 1.00 95.44 73 GLU A O 1
ATOM 560 N N . LEU A 1 74 ? 12.780 -5.852 -21.501 1.00 95.69 74 LEU A N 1
ATOM 561 C CA . LEU A 1 74 ? 11.499 -5.152 -21.624 1.00 95.69 74 LEU A CA 1
ATOM 562 C C . LEU A 1 74 ? 11.384 -3.961 -20.665 1.00 95.69 74 LEU A C 1
ATOM 564 O O . LEU A 1 74 ? 10.490 -3.129 -20.821 1.00 95.69 74 LEU A O 1
ATOM 568 N N . LEU A 1 75 ? 12.277 -3.853 -19.675 1.00 97.00 75 LEU A N 1
ATOM 569 C CA . LEU A 1 75 ? 12.254 -2.738 -18.738 1.00 97.00 75 LEU A CA 1
ATOM 570 C C . LEU A 1 75 ? 12.572 -1.413 -19.452 1.00 97.00 75 LEU A C 1
ATOM 572 O O . LEU A 1 75 ? 13.610 -1.288 -20.110 1.00 97.00 75 LEU A O 1
ATOM 576 N N . PRO A 1 76 ? 11.729 -0.380 -19.288 1.00 96.25 76 PRO A N 1
ATOM 577 C CA . PRO A 1 76 ? 12.007 0.928 -19.852 1.00 96.25 76 PRO A CA 1
ATOM 578 C C . PRO A 1 76 ? 13.139 1.611 -19.078 1.00 96.25 76 PRO A C 1
ATOM 580 O O . PRO A 1 76 ? 13.238 1.504 -17.855 1.00 96.25 76 PRO A O 1
ATOM 583 N N . ALA A 1 77 ? 13.965 2.399 -19.768 1.00 94.62 77 ALA A N 1
ATOM 584 C CA . ALA A 1 77 ? 14.945 3.247 -19.095 1.00 94.62 77 ALA A CA 1
ATOM 585 C C . ALA A 1 77 ? 14.250 4.225 -18.110 1.00 94.62 77 ALA A C 1
ATOM 587 O O . ALA A 1 77 ? 13.170 4.739 -18.424 1.00 94.62 77 ALA A O 1
ATOM 588 N N . PRO A 1 78 ? 14.854 4.523 -16.942 1.00 96.00 78 PRO A N 1
ATOM 589 C CA . PRO A 1 78 ? 16.184 4.102 -16.482 1.00 96.00 78 PRO A CA 1
ATOM 590 C C . PRO A 1 78 ? 16.193 2.780 -15.687 1.00 96.00 78 PRO A C 1
ATOM 592 O O . PRO A 1 78 ? 17.201 2.460 -15.055 1.00 96.00 78 PRO A O 1
ATOM 595 N N . PHE A 1 79 ? 15.088 2.031 -15.668 1.00 98.00 79 PHE A N 1
ATOM 596 C CA . PHE A 1 79 ? 14.957 0.854 -14.818 1.00 98.00 79 PHE A CA 1
ATOM 597 C C . PHE A 1 79 ? 15.837 -0.300 -15.293 1.00 98.00 79 PHE A C 1
ATOM 599 O O . PHE A 1 79 ? 16.053 -0.526 -16.480 1.00 98.00 79 PHE A O 1
ATOM 606 N N . SER A 1 80 ? 16.346 -1.046 -14.320 1.00 98.12 80 SER A N 1
ATOM 607 C CA . SER A 1 80 ? 17.078 -2.291 -14.528 1.00 98.12 80 SER A CA 1
ATOM 608 C C . SER A 1 80 ? 16.760 -3.236 -13.382 1.00 98.12 80 SER A C 1
ATOM 610 O O . SER A 1 80 ? 16.537 -2.783 -12.257 1.00 98.12 80 SER A O 1
ATOM 612 N N . LEU A 1 81 ? 16.789 -4.543 -13.639 1.00 98.19 81 LEU A N 1
ATOM 613 C CA . LEU A 1 81 ? 16.568 -5.545 -12.598 1.00 98.19 81 LEU A CA 1
ATOM 614 C C . LEU A 1 81 ? 17.503 -5.330 -11.394 1.00 98.19 81 LEU A C 1
ATOM 616 O O . LEU A 1 81 ? 17.046 -5.332 -10.254 1.00 98.19 81 LEU A O 1
ATOM 620 N N . ASP A 1 82 ? 18.787 -5.056 -11.640 1.00 98.44 82 ASP A N 1
ATOM 621 C CA . ASP A 1 82 ? 19.780 -4.801 -10.587 1.00 98.44 82 ASP A CA 1
ATOM 622 C C . ASP A 1 82 ? 19.426 -3.600 -9.703 1.00 98.44 82 ASP A C 1
ATOM 624 O O . ASP A 1 82 ? 19.681 -3.621 -8.497 1.00 98.44 82 ASP A O 1
ATOM 628 N N . MET A 1 83 ? 18.861 -2.538 -10.288 1.00 98.19 83 MET A N 1
ATOM 629 C CA . MET A 1 83 ? 18.381 -1.379 -9.534 1.00 98.19 83 MET A CA 1
ATOM 630 C C . MET A 1 83 ? 17.208 -1.773 -8.634 1.00 98.19 83 MET A C 1
ATOM 632 O O . MET A 1 83 ? 17.240 -1.471 -7.443 1.00 98.19 83 MET A O 1
ATOM 636 N N . LEU A 1 84 ? 16.216 -2.484 -9.177 1.00 98.44 84 LEU A N 1
ATOM 637 C CA . LEU A 1 84 ? 15.023 -2.891 -8.430 1.00 98.44 84 LEU A CA 1
ATOM 638 C C . LEU A 1 84 ? 15.371 -3.835 -7.276 1.00 98.44 84 LEU A C 1
ATOM 640 O O . LEU A 1 84 ? 14.965 -3.598 -6.140 1.00 98.44 84 LEU A O 1
ATOM 644 N N . VAL A 1 85 ? 16.178 -4.867 -7.546 1.00 98.56 85 VAL A N 1
ATOM 645 C CA . VAL A 1 85 ? 16.637 -5.833 -6.536 1.00 98.56 85 VAL A CA 1
ATOM 646 C C . VAL A 1 85 ? 17.412 -5.126 -5.426 1.00 98.56 85 VAL A C 1
ATOM 648 O O . VAL A 1 85 ? 17.207 -5.414 -4.246 1.00 98.56 85 VAL A O 1
ATOM 651 N N . ARG A 1 86 ? 18.291 -4.181 -5.782 1.00 98.31 86 ARG A N 1
ATOM 652 C CA . ARG A 1 86 ? 19.065 -3.413 -4.802 1.00 98.31 86 ARG A CA 1
ATOM 653 C C . ARG A 1 86 ? 18.163 -2.567 -3.912 1.00 98.31 86 ARG A C 1
ATOM 655 O O . ARG A 1 86 ? 18.308 -2.648 -2.697 1.00 98.31 86 ARG A O 1
ATOM 662 N N . GLU A 1 87 ? 17.248 -1.795 -4.490 1.00 98.00 87 GLU A N 1
ATOM 663 C CA . GLU A 1 87 ? 16.354 -0.920 -3.723 1.00 98.00 87 GLU A CA 1
ATOM 664 C C . GLU A 1 87 ? 15.396 -1.733 -2.840 1.00 98.00 87 GLU A C 1
ATOM 666 O O . GLU A 1 87 ? 15.278 -1.435 -1.654 1.00 98.00 87 GLU A O 1
ATOM 671 N N . CYS A 1 88 ? 14.820 -2.834 -3.341 1.00 98.12 88 CYS A N 1
ATOM 672 C CA . CYS A 1 88 ? 13.986 -3.734 -2.531 1.00 98.12 88 CYS A CA 1
ATOM 673 C C . CYS A 1 88 ? 14.766 -4.340 -1.358 1.00 98.12 88 CYS A C 1
ATOM 675 O O . CYS A 1 88 ? 14.275 -4.370 -0.229 1.00 98.12 88 CYS A O 1
ATOM 677 N N . LYS A 1 89 ? 16.011 -4.771 -1.596 1.00 97.44 89 LYS A N 1
ATOM 678 C CA . LYS A 1 89 ? 16.888 -5.276 -0.536 1.00 97.44 89 LYS A CA 1
ATOM 679 C C . LYS A 1 89 ? 17.203 -4.196 0.500 1.00 97.44 89 LYS A C 1
ATOM 681 O O . LYS A 1 89 ? 17.105 -4.459 1.694 1.00 97.44 89 LYS A O 1
ATOM 686 N N . THR A 1 90 ? 17.567 -2.990 0.064 1.00 96.25 90 THR A N 1
ATOM 687 C CA . THR A 1 90 ? 17.853 -1.864 0.965 1.00 96.25 90 THR A CA 1
ATOM 688 C C . THR A 1 90 ? 16.634 -1.495 1.806 1.00 96.25 90 THR A C 1
ATOM 690 O O . THR A 1 90 ? 16.768 -1.312 3.015 1.00 96.25 90 THR A O 1
ATOM 693 N N . ALA A 1 91 ? 15.449 -1.447 1.198 1.00 95.69 91 ALA A N 1
ATOM 694 C CA . ALA A 1 91 ? 14.201 -1.152 1.885 1.00 95.69 91 ALA A CA 1
ATOM 695 C C . ALA A 1 91 ? 13.844 -2.226 2.930 1.00 95.69 91 ALA A C 1
ATOM 697 O O . ALA A 1 91 ? 13.516 -1.888 4.069 1.00 95.69 91 ALA A O 1
ATOM 698 N N . ARG A 1 92 ? 13.991 -3.514 2.584 1.00 95.00 92 ARG A N 1
ATOM 699 C CA . ARG A 1 92 ? 13.793 -4.639 3.514 1.00 95.00 92 ARG A CA 1
ATOM 700 C C . ARG A 1 92 ? 14.765 -4.582 4.690 1.00 95.00 92 ARG A C 1
ATOM 702 O O . ARG A 1 92 ? 14.337 -4.610 5.837 1.00 95.00 92 ARG A O 1
ATOM 709 N N . GLU A 1 93 ? 16.058 -4.398 4.425 1.00 93.69 93 GLU A N 1
ATOM 710 C CA . GLU A 1 93 ? 17.079 -4.285 5.477 1.00 93.69 93 GLU A CA 1
ATOM 711 C C . GLU A 1 93 ? 16.868 -3.074 6.398 1.00 93.69 93 GLU A C 1
ATOM 713 O O . GLU A 1 93 ? 17.277 -3.102 7.561 1.00 93.69 93 GLU A O 1
ATOM 718 N N . ALA A 1 94 ? 16.297 -1.985 5.882 1.00 91.44 94 ALA A N 1
ATOM 719 C CA . ALA A 1 94 ? 15.960 -0.813 6.677 1.00 91.44 94 ALA A CA 1
ATOM 720 C C . ALA A 1 94 ? 14.774 -1.095 7.609 1.00 91.44 94 ALA A C 1
ATOM 722 O O . ALA A 1 94 ? 14.855 -0.805 8.805 1.00 91.44 94 ALA A O 1
ATOM 723 N N . LEU A 1 95 ? 13.723 -1.738 7.089 1.00 91.12 95 LEU A N 1
ATOM 724 C CA . LEU A 1 95 ? 12.578 -2.175 7.884 1.00 91.12 95 LEU A CA 1
ATOM 725 C C . LEU A 1 95 ? 12.993 -3.182 8.969 1.00 91.12 95 LEU A C 1
ATOM 727 O O . LEU A 1 95 ? 12.584 -3.036 10.119 1.00 91.12 95 LEU A O 1
ATOM 731 N N . ASP A 1 96 ? 13.872 -4.136 8.646 1.00 88.69 96 ASP A N 1
ATOM 732 C CA . ASP A 1 96 ? 14.392 -5.143 9.585 1.00 88.69 96 ASP A CA 1
ATOM 733 C C . ASP A 1 96 ? 15.146 -4.516 10.778 1.00 88.69 96 ASP A C 1
ATOM 735 O O . ASP A 1 96 ? 15.175 -5.075 11.877 1.00 88.69 96 ASP A O 1
ATOM 739 N N . LYS A 1 97 ? 15.730 -3.324 10.594 1.00 87.25 97 LYS A N 1
ATOM 740 C CA . LYS A 1 97 ? 16.426 -2.566 11.651 1.00 87.25 97 LYS A CA 1
ATOM 741 C C . LYS A 1 97 ? 15.490 -1.680 12.480 1.00 87.25 97 LYS A C 1
ATOM 743 O O . LYS A 1 97 ? 15.909 -1.190 13.530 1.00 87.25 97 LYS A O 1
ATOM 748 N N . CYS A 1 98 ? 14.253 -1.464 12.035 1.00 82.75 98 CYS A N 1
ATOM 749 C CA . CYS A 1 98 ? 13.252 -0.666 12.740 1.00 82.75 98 CYS A CA 1
ATOM 750 C C . CYS A 1 98 ? 12.565 -1.519 13.812 1.00 82.75 98 CYS A C 1
ATOM 752 O O . CYS A 1 98 ? 11.593 -2.233 13.553 1.00 82.75 98 CYS A O 1
ATOM 754 N N . ALA A 1 99 ? 13.103 -1.477 15.032 1.00 76.12 99 ALA A N 1
ATOM 755 C CA . ALA A 1 99 ? 12.546 -2.219 16.155 1.00 76.12 99 ALA A CA 1
ATOM 756 C C . ALA A 1 99 ? 11.095 -1.787 16.432 1.00 76.12 99 ALA A C 1
ATOM 758 O O . ALA A 1 99 ? 10.821 -0.606 16.617 1.00 76.12 99 ALA A O 1
ATOM 759 N N . GLY A 1 100 ? 10.179 -2.757 16.493 1.00 74.94 100 GLY A N 1
ATOM 760 C CA . GLY A 1 100 ? 8.759 -2.514 16.771 1.00 74.94 100 GLY A CA 1
ATOM 761 C C . GLY A 1 100 ? 7.905 -2.169 15.547 1.00 74.94 100 GLY A C 1
ATOM 762 O O . GLY A 1 100 ? 6.689 -2.146 15.668 1.00 74.94 100 GLY A O 1
ATOM 763 N N . CYS A 1 101 ? 8.504 -1.991 14.366 1.00 74.31 101 CYS A N 1
ATOM 764 C CA . CYS A 1 101 ? 7.804 -1.576 13.141 1.00 74.31 101 CYS A CA 1
ATOM 765 C C . CYS A 1 101 ? 7.332 -2.766 12.277 1.00 74.31 101 CYS A C 1
ATOM 767 O O . CYS A 1 101 ? 6.945 -2.606 11.124 1.00 74.31 101 CYS A O 1
ATOM 769 N N . GLN A 1 102 ? 7.434 -3.984 12.818 1.00 80.31 102 GLN A N 1
ATOM 770 C CA . GLN A 1 102 ? 7.334 -5.253 12.088 1.00 80.31 102 GLN A CA 1
ATOM 771 C C . GLN A 1 102 ? 6.124 -6.084 12.537 1.00 80.31 102 GLN A C 1
ATOM 773 O O . GLN A 1 102 ? 6.118 -7.300 12.361 1.00 80.31 102 GLN A O 1
ATOM 778 N N . GLN A 1 103 ? 5.117 -5.460 13.161 1.00 88.75 103 GLN A N 1
ATOM 779 C CA . GLN A 1 103 ? 3.955 -6.194 13.654 1.00 88.75 103 GLN A CA 1
ATOM 780 C C . GLN A 1 103 ? 3.202 -6.837 12.485 1.00 88.75 103 GLN A C 1
ATOM 782 O O . GLN A 1 103 ? 2.566 -6.150 11.679 1.00 88.75 103 GLN A O 1
ATOM 787 N N . LEU A 1 104 ? 3.271 -8.169 12.424 1.00 91.94 104 LEU A N 1
ATOM 788 C CA . LEU A 1 104 ? 2.529 -8.957 11.456 1.00 91.94 104 LEU A CA 1
ATOM 789 C C . LEU A 1 104 ? 1.104 -9.196 11.930 1.00 91.94 104 LEU A C 1
ATOM 791 O O . LEU A 1 104 ? 0.845 -9.553 13.079 1.00 91.94 104 LEU A O 1
ATOM 795 N N . VAL A 1 105 ? 0.187 -9.007 10.997 1.00 93.44 105 VAL A N 1
ATOM 796 C CA . VAL A 1 105 ? -1.249 -9.196 11.152 1.00 93.44 105 VAL A CA 1
ATOM 797 C C . VAL A 1 105 ? -1.763 -10.044 9.997 1.00 93.44 105 VAL A C 1
ATOM 799 O O . VAL A 1 105 ? -1.062 -10.239 9.000 1.00 93.44 105 VAL A O 1
ATOM 802 N N . LEU A 1 106 ? -2.991 -10.547 10.113 1.00 95.00 106 LEU A N 1
ATOM 803 C CA . LEU A 1 106 ? -3.707 -11.006 8.930 1.00 95.00 106 LEU A CA 1
ATOM 804 C C . LEU A 1 106 ? -4.073 -9.762 8.115 1.00 95.00 106 LEU A C 1
ATOM 806 O O . LEU A 1 106 ? -5.031 -9.070 8.447 1.00 95.00 106 LEU A O 1
ATOM 810 N N . GLY A 1 107 ? -3.260 -9.446 7.115 1.00 95.62 107 GLY A N 1
ATOM 811 C CA . GLY A 1 107 ? -3.448 -8.305 6.233 1.00 95.62 107 GLY A CA 1
ATOM 812 C C . GLY A 1 107 ? -4.256 -8.667 4.993 1.00 95.62 107 GLY A C 1
ATOM 813 O O . GLY A 1 107 ? -4.359 -9.830 4.598 1.00 95.62 107 GLY A O 1
ATOM 814 N N . HIS A 1 108 ? -4.812 -7.643 4.365 1.00 97.25 108 HIS A N 1
ATOM 815 C CA . HIS A 1 108 ? -5.457 -7.722 3.063 1.00 97.25 108 HIS A CA 1
ATOM 816 C C . HIS A 1 108 ? -4.432 -7.737 1.916 1.00 97.25 108 HIS A C 1
ATOM 818 O O . HIS A 1 108 ? -4.711 -8.303 0.863 1.00 97.25 108 HIS A O 1
ATOM 824 N N . GLY A 1 109 ? -3.268 -7.095 2.086 1.00 93.94 109 GLY A N 1
ATOM 825 C CA . GLY A 1 109 ? -2.161 -7.108 1.115 1.00 93.94 109 GLY A CA 1
ATOM 826 C C . GLY A 1 109 ? -2.301 -6.113 -0.044 1.00 93.94 109 GLY A C 1
ATOM 827 O O . GLY A 1 109 ? -1.313 -5.525 -0.482 1.00 93.94 109 GLY A O 1
ATOM 828 N N . ASP A 1 110 ? -3.527 -5.839 -0.488 1.00 95.81 110 ASP A N 1
ATOM 829 C CA . ASP A 1 110 ? -3.844 -4.793 -1.471 1.00 95.81 110 ASP A CA 1
ATOM 830 C C . ASP A 1 110 ? -4.933 -3.840 -0.967 1.00 95.81 110 ASP A C 1
ATOM 832 O O . ASP A 1 110 ? -5.963 -3.628 -1.605 1.00 95.81 110 ASP A O 1
ATOM 836 N N . PHE A 1 111 ? -4.743 -3.285 0.233 1.00 97.38 111 PHE A N 1
ATOM 837 C CA . PHE A 1 111 ? -5.787 -2.502 0.889 1.00 97.38 111 PHE A CA 1
ATOM 838 C C . PHE A 1 111 ? -5.905 -1.071 0.345 1.00 97.38 111 PHE A C 1
ATOM 840 O O . PHE A 1 111 ? -5.435 -0.112 0.948 1.00 97.38 111 PHE A O 1
ATOM 847 N N . LYS A 1 112 ? -6.535 -0.929 -0.822 1.00 95.44 112 LYS A N 1
ATOM 848 C CA . LYS A 1 112 ? -6.808 0.346 -1.503 1.00 95.44 112 LYS A CA 1
ATOM 849 C C . LYS A 1 112 ? -8.314 0.653 -1.551 1.00 95.44 112 LYS A C 1
ATOM 851 O O . LYS A 1 112 ? -9.116 -0.269 -1.406 1.00 95.44 112 LYS A O 1
ATOM 856 N N . PRO A 1 113 ? -8.738 1.912 -1.793 1.00 95.56 113 PRO A N 1
ATOM 857 C CA . PRO A 1 113 ? -10.157 2.288 -1.761 1.00 95.56 113 PRO A CA 1
ATOM 858 C C . PRO A 1 113 ? -11.057 1.445 -2.674 1.00 95.56 113 PRO A C 1
ATOM 860 O O . PRO A 1 113 ? -12.158 1.079 -2.270 1.00 95.56 113 PRO A O 1
ATOM 863 N N . SER A 1 114 ? -10.575 1.059 -3.861 1.00 95.38 114 SER A N 1
ATOM 864 C CA . SER A 1 114 ? -11.354 0.234 -4.794 1.00 95.38 114 SER A CA 1
ATOM 865 C C . SER A 1 114 ? -11.671 -1.169 -4.263 1.00 95.38 114 SER A C 1
ATOM 867 O O . SER A 1 114 ? -12.611 -1.788 -4.747 1.00 95.38 114 SER A O 1
ATOM 869 N N . ASN A 1 115 ? -10.936 -1.644 -3.252 1.00 97.12 115 ASN A N 1
ATOM 870 C CA . ASN A 1 115 ? -11.142 -2.943 -2.602 1.00 97.12 115 ASN A CA 1
ATOM 871 C C . ASN A 1 115 ? -12.016 -2.820 -1.338 1.00 97.12 115 ASN A C 1
ATOM 873 O O . ASN A 1 115 ? -12.158 -3.752 -0.545 1.00 97.12 115 ASN A O 1
ATOM 877 N N . VAL A 1 116 ? -12.636 -1.652 -1.150 1.00 97.38 116 VAL A N 1
ATOM 878 C CA . VAL A 1 116 ? -13.596 -1.372 -0.089 1.00 97.38 116 VAL A CA 1
ATOM 879 C C . VAL A 1 116 ? -14.926 -0.983 -0.721 1.00 97.38 116 VAL A C 1
ATOM 881 O O . VAL A 1 116 ? -15.018 -0.008 -1.460 1.00 97.38 116 VAL A O 1
ATOM 884 N N . MET A 1 117 ? -15.977 -1.723 -0.393 1.00 96.56 117 MET A N 1
ATOM 885 C CA . MET A 1 117 ? -17.348 -1.436 -0.785 1.00 96.56 117 MET A CA 1
ATOM 886 C C . MET A 1 117 ? -18.123 -0.761 0.343 1.00 96.56 117 MET A C 1
ATOM 888 O O . MET A 1 117 ? -18.027 -1.158 1.507 1.00 96.56 117 MET A O 1
ATOM 892 N N . LEU A 1 118 ? -18.923 0.237 -0.023 1.00 96.31 118 LEU A N 1
ATOM 893 C CA . LEU A 1 118 ? -19.994 0.790 0.796 1.00 96.31 118 LEU A CA 1
ATOM 894 C C . LEU A 1 118 ? -21.320 0.201 0.309 1.00 96.31 118 LEU A C 1
ATOM 896 O O . LEU A 1 118 ? -21.751 0.499 -0.804 1.00 96.31 118 LEU A O 1
ATOM 900 N N . GLU A 1 119 ? -21.936 -0.638 1.138 1.00 94.25 119 GLU A N 1
ATOM 901 C CA . GLU A 1 119 ? -23.192 -1.325 0.826 1.00 94.25 119 GLU A CA 1
ATOM 902 C C . GLU A 1 119 ? -24.383 -0.359 0.808 1.00 94.25 119 GLU A C 1
ATOM 904 O O . GLU A 1 119 ? -24.561 0.443 1.732 1.00 94.25 119 GLU A O 1
ATOM 909 N N . ASP A 1 120 ? -25.250 -0.484 -0.199 1.00 89.12 120 ASP A N 1
ATOM 910 C CA . ASP A 1 120 ? -26.400 0.417 -0.381 1.00 89.12 120 ASP A CA 1
ATOM 911 C C . ASP A 1 120 ? -27.462 0.247 0.715 1.00 89.12 120 ASP A C 1
ATOM 913 O O . ASP A 1 120 ? -28.086 1.212 1.160 1.00 89.12 120 ASP A O 1
ATOM 917 N N . ALA A 1 121 ? -27.678 -0.989 1.172 1.00 85.69 121 ALA A N 1
ATOM 918 C CA . ALA A 1 121 ? -28.801 -1.333 2.043 1.00 85.69 121 ALA A CA 1
ATOM 919 C C . ALA A 1 121 ? -28.694 -0.735 3.456 1.00 85.69 121 ALA A C 1
ATOM 921 O O . ALA A 1 121 ? -29.706 -0.412 4.080 1.00 85.69 121 ALA A O 1
ATOM 922 N N . ASN A 1 122 ? -27.478 -0.634 3.994 1.00 88.00 122 ASN A N 1
ATOM 923 C CA . ASN A 1 122 ? -27.236 -0.284 5.398 1.00 88.00 122 ASN A CA 1
ATOM 924 C C . ASN A 1 122 ? -25.996 0.611 5.605 1.00 88.00 122 ASN A C 1
ATOM 926 O O . ASN A 1 122 ? -25.684 0.952 6.748 1.00 88.00 122 ASN A O 1
ATOM 930 N N . GLY A 1 123 ? -25.277 0.981 4.537 1.00 90.12 123 GLY A N 1
ATOM 931 C CA . GLY A 1 123 ? -24.025 1.728 4.628 1.00 90.12 123 GLY A CA 1
ATOM 932 C C . GLY A 1 123 ? -22.895 0.953 5.315 1.00 90.12 123 GLY A C 1
ATOM 933 O O . GLY A 1 123 ? -21.997 1.570 5.900 1.00 90.12 123 GLY A O 1
ATOM 934 N N . ALA A 1 124 ? -22.946 -0.380 5.322 1.00 94.00 124 ALA A N 1
ATOM 935 C CA . ALA A 1 124 ? -21.877 -1.212 5.844 1.00 94.00 124 ALA A CA 1
ATOM 936 C C . ALA A 1 124 ? -20.649 -1.133 4.938 1.00 94.00 124 ALA A C 1
ATOM 938 O O . ALA A 1 124 ? -20.738 -0.947 3.728 1.00 94.00 124 ALA A O 1
ATOM 939 N N . ILE A 1 125 ? -19.485 -1.268 5.564 1.00 96.62 125 ILE A N 1
ATOM 940 C CA . ILE A 1 125 ? -18.213 -1.387 4.864 1.00 96.62 125 ILE A CA 1
ATOM 941 C C . ILE A 1 125 ? -17.946 -2.866 4.642 1.00 96.62 125 ILE A C 1
ATOM 943 O O . ILE A 1 125 ? -17.972 -3.621 5.616 1.00 96.62 125 ILE A O 1
ATOM 947 N N . THR A 1 126 ? -17.611 -3.262 3.419 1.00 96.38 126 THR A N 1
ATOM 948 C CA . THR A 1 126 ? -17.195 -4.624 3.070 1.00 96.38 126 THR A CA 1
ATOM 949 C C . THR A 1 126 ? -15.898 -4.603 2.282 1.00 96.38 126 THR A C 1
ATOM 951 O O . THR A 1 126 ? -15.734 -3.816 1.364 1.00 96.38 126 THR A O 1
ATOM 954 N N . PHE A 1 127 ? -14.938 -5.419 2.707 1.00 97.31 127 PHE A N 1
ATOM 955 C CA . PHE A 1 127 ? -13.676 -5.587 1.993 1.00 97.31 127 PHE A CA 1
ATOM 956 C C . PHE A 1 127 ? -13.872 -6.690 0.963 1.00 97.31 127 PHE A C 1
ATOM 958 O O . PHE A 1 127 ? -14.588 -7.657 1.238 1.00 97.31 127 PHE A O 1
ATOM 965 N N . ILE A 1 128 ? -13.264 -6.529 -0.200 1.00 95.88 128 ILE A N 1
ATOM 966 C CA . ILE A 1 128 ? -13.346 -7.460 -1.323 1.00 95.88 128 ILE A CA 1
ATOM 967 C C . ILE A 1 128 ? -11.941 -7.708 -1.865 1.00 95.88 128 ILE A C 1
ATOM 969 O O . ILE A 1 128 ? -11.028 -6.967 -1.536 1.00 95.88 128 ILE A O 1
ATOM 973 N N . ASP A 1 129 ? -11.787 -8.714 -2.721 1.00 94.38 129 ASP A N 1
ATOM 974 C CA . ASP A 1 129 ? -10.516 -8.985 -3.404 1.00 94.38 129 ASP A CA 1
ATOM 975 C C . ASP A 1 129 ? -9.358 -9.383 -2.458 1.00 94.38 129 ASP A C 1
ATOM 977 O O . ASP A 1 129 ? -8.312 -8.748 -2.358 1.00 94.38 129 ASP A O 1
ATOM 981 N N . PHE A 1 130 ? -9.567 -10.474 -1.712 1.00 93.56 130 PHE A N 1
ATOM 982 C CA . PHE A 1 130 ? -8.601 -11.029 -0.749 1.00 93.56 130 PHE A CA 1
ATOM 983 C C . PHE A 1 130 ? -7.518 -11.913 -1.403 1.00 93.56 130 PHE A C 1
ATOM 985 O O . PHE A 1 130 ? -6.940 -12.770 -0.733 1.00 93.56 130 PHE A O 1
ATOM 992 N N . GLU A 1 131 ? -7.237 -11.759 -2.699 1.00 91.69 131 GLU A N 1
ATOM 993 C CA . GLU A 1 131 ? -6.281 -12.623 -3.412 1.00 91.69 131 GLU A CA 1
ATOM 994 C C . GLU A 1 131 ? -4.842 -12.509 -2.875 1.00 91.69 131 GLU A C 1
ATOM 996 O O . GLU A 1 131 ? -4.098 -13.490 -2.879 1.00 91.69 131 GLU A O 1
ATOM 1001 N N . LEU A 1 132 ? -4.484 -11.341 -2.327 1.00 92.44 132 LEU A N 1
ATOM 1002 C CA . LEU A 1 132 ? -3.200 -11.076 -1.669 1.00 92.44 132 LEU A CA 1
ATOM 1003 C C . LEU A 1 132 ? -3.304 -11.079 -0.134 1.00 92.44 132 LEU A C 1
ATOM 1005 O O . LEU A 1 132 ? -2.433 -10.551 0.556 1.00 92.44 132 LEU A O 1
ATOM 1009 N N . ALA A 1 133 ? -4.361 -11.654 0.436 1.00 94.19 133 ALA A N 1
ATOM 1010 C CA . ALA A 1 133 ? -4.516 -11.677 1.882 1.00 94.19 133 ALA A CA 1
ATOM 1011 C C . ALA A 1 133 ? -3.588 -12.701 2.548 1.00 94.19 133 ALA A C 1
ATOM 1013 O O . ALA A 1 133 ? -3.429 -13.834 2.090 1.00 94.19 133 ALA A O 1
ATOM 1014 N N . GLY A 1 134 ? -3.011 -12.326 3.686 1.00 94.00 134 GLY A N 1
ATOM 1015 C CA . GLY A 1 134 ? -2.089 -13.181 4.424 1.00 94.00 134 GLY A CA 1
ATOM 1016 C C . GLY A 1 134 ? -1.292 -12.420 5.481 1.00 94.00 134 GLY A C 1
ATOM 1017 O O . GLY A 1 134 ? -1.592 -11.260 5.762 1.00 94.00 134 GLY A O 1
ATOM 1018 N N . PRO A 1 135 ? -0.279 -13.061 6.087 1.00 95.00 135 PRO A N 1
ATOM 1019 C CA . PRO A 1 135 ? 0.663 -12.404 6.987 1.00 95.00 135 PRO A CA 1
ATOM 1020 C C . PRO A 1 135 ? 1.242 -11.146 6.338 1.00 95.00 135 PRO A C 1
ATOM 1022 O O . PRO A 1 135 ? 1.935 -11.240 5.333 1.00 95.00 135 PRO A O 1
ATOM 1025 N N . ASN A 1 136 ? 0.967 -9.964 6.876 1.00 95.69 136 ASN A N 1
ATOM 1026 C CA . ASN A 1 136 ? 1.535 -8.723 6.353 1.00 95.69 136 ASN A CA 1
ATOM 1027 C C . ASN A 1 136 ? 1.693 -7.682 7.460 1.00 95.69 136 ASN A C 1
ATOM 1029 O O . ASN A 1 136 ? 1.205 -7.867 8.573 1.00 95.69 136 ASN A O 1
ATOM 1033 N N . TYR A 1 137 ? 2.381 -6.584 7.167 1.00 95.56 137 TYR A N 1
ATOM 1034 C CA . TYR A 1 137 ? 2.545 -5.493 8.120 1.00 95.56 137 TYR A CA 1
ATOM 1035 C C . TYR A 1 137 ? 1.280 -4.638 8.210 1.00 95.56 137 TYR A C 1
ATOM 1037 O O . TYR A 1 137 ? 0.779 -4.162 7.190 1.00 95.56 137 TYR A O 1
ATOM 1045 N N . ARG A 1 138 ? 0.799 -4.358 9.428 1.00 95.12 138 ARG A N 1
ATOM 1046 C CA . ARG A 1 138 ? -0.398 -3.512 9.606 1.00 95.12 138 ARG A CA 1
ATOM 1047 C C . ARG A 1 138 ? -0.204 -2.098 9.056 1.00 95.12 138 ARG A C 1
ATOM 1049 O O . ARG A 1 138 ? -1.128 -1.547 8.465 1.00 95.12 138 ARG A O 1
ATOM 1056 N N . GLY A 1 139 ? 0.995 -1.528 9.214 1.00 95.69 139 GLY A N 1
ATOM 1057 C CA . GLY A 1 139 ? 1.313 -0.200 8.697 1.00 95.69 139 GLY A CA 1
ATOM 1058 C C . GLY A 1 139 ? 1.222 -0.122 7.171 1.00 95.69 139 GLY A C 1
ATOM 1059 O O . GLY A 1 139 ? 0.817 0.911 6.645 1.00 95.69 139 GLY A O 1
ATOM 1060 N N . PHE A 1 140 ? 1.501 -1.227 6.468 1.00 97.06 140 PHE A N 1
ATOM 1061 C CA . PHE A 1 140 ? 1.384 -1.302 5.013 1.00 97.06 140 PHE A CA 1
ATOM 1062 C C . PHE A 1 140 ? -0.069 -1.177 4.551 1.00 97.06 140 PHE A C 1
ATOM 1064 O O . PHE A 1 140 ? -0.367 -0.299 3.745 1.00 97.06 140 PHE A O 1
ATOM 1071 N N . ASP A 1 141 ? -0.980 -1.991 5.094 1.00 97.56 141 ASP A N 1
ATOM 1072 C CA . ASP A 1 141 ? -2.406 -1.915 4.747 1.00 97.56 141 ASP A CA 1
ATOM 1073 C C . ASP A 1 141 ? -2.987 -0.536 5.092 1.00 97.56 141 ASP A C 1
ATOM 1075 O O . ASP A 1 141 ? -3.680 0.072 4.275 1.00 97.56 141 ASP A O 1
ATOM 1079 N N . ILE A 1 142 ? -2.665 -0.004 6.279 1.00 97.44 142 ILE A N 1
ATOM 1080 C CA . ILE A 1 142 ? -3.157 1.311 6.708 1.00 97.44 142 ILE A CA 1
ATOM 1081 C C . ILE A 1 142 ? -2.660 2.409 5.760 1.00 97.44 142 ILE A C 1
ATOM 1083 O O . ILE A 1 142 ? -3.469 3.213 5.299 1.00 97.44 142 ILE A O 1
ATOM 1087 N N . PHE A 1 143 ? -1.364 2.460 5.435 1.00 96.31 143 PHE A N 1
ATOM 1088 C CA . PHE A 1 143 ? -0.857 3.514 4.556 1.00 96.31 143 PHE A CA 1
ATOM 1089 C C . PHE A 1 143 ? -1.379 3.362 3.121 1.00 96.31 143 PHE A C 1
ATOM 1091 O O . PHE A 1 143 ? -1.744 4.353 2.484 1.00 96.31 143 PHE A O 1
ATOM 1098 N N . LYS A 1 144 ? -1.478 2.126 2.612 1.00 96.06 144 LYS A N 1
ATOM 1099 C CA . LYS A 1 144 ? -1.958 1.844 1.249 1.00 96.06 144 LYS A CA 1
ATOM 1100 C C . LYS A 1 144 ? -3.397 2.324 1.027 1.00 96.06 144 LYS A C 1
ATOM 1102 O O . LYS A 1 144 ? -3.700 2.794 -0.071 1.00 96.06 144 LYS A O 1
ATOM 1107 N N . LEU A 1 145 ? -4.234 2.321 2.070 1.00 96.62 145 LEU A N 1
ATOM 1108 C CA . LEU A 1 145 ? -5.596 2.863 2.016 1.00 96.62 145 LEU A CA 1
ATOM 1109 C C . LEU A 1 145 ? -5.606 4.379 1.783 1.00 96.62 145 LEU A C 1
ATOM 1111 O O . LEU A 1 145 ? -6.439 4.889 1.037 1.00 96.62 145 LEU A O 1
ATOM 1115 N N . PHE A 1 146 ? -4.697 5.097 2.441 1.00 94.75 146 PHE A N 1
ATOM 1116 C CA . PHE A 1 146 ? -4.658 6.559 2.427 1.00 94.75 146 PHE A CA 1
ATOM 1117 C C . PHE A 1 146 ? -3.784 7.154 1.321 1.00 94.75 146 PHE A C 1
ATOM 1119 O O . PHE A 1 146 ? -3.849 8.359 1.062 1.00 94.75 146 PHE A O 1
ATOM 1126 N N . ARG A 1 147 ? -2.973 6.328 0.660 1.00 91.00 147 ARG A N 1
ATOM 1127 C CA . ARG A 1 147 ? -2.145 6.742 -0.468 1.00 91.00 147 ARG A CA 1
ATOM 1128 C C . ARG A 1 147 ? -3.012 7.297 -1.603 1.00 91.00 147 ARG A C 1
ATOM 1130 O O . ARG A 1 147 ? -3.877 6.591 -2.117 1.00 91.00 147 ARG A O 1
ATOM 1137 N N . ARG A 1 148 ? -2.724 8.532 -2.016 1.00 87.00 148 ARG A N 1
ATOM 1138 C CA . ARG A 1 148 ? -3.413 9.276 -3.086 1.00 87.00 148 ARG A CA 1
ATOM 1139 C C . ARG A 1 148 ? -2.679 9.160 -4.426 1.00 87.00 148 ARG A C 1
ATOM 1141 O O . ARG A 1 148 ? -1.477 8.934 -4.428 1.00 87.00 148 ARG A O 1
ATOM 1148 N N . GLY A 1 149 ? -3.368 9.367 -5.547 1.00 81.31 149 GLY A N 1
ATOM 1149 C CA . GLY A 1 149 ? -2.814 9.350 -6.911 1.00 81.31 149 GLY A CA 1
ATOM 1150 C C . GLY A 1 149 ? -2.569 7.956 -7.486 1.00 81.31 149 GLY A C 1
ATOM 1151 O O . GLY A 1 149 ? -1.762 7.792 -8.399 1.00 81.31 149 GLY A O 1
ATOM 1152 N N . GLN A 1 150 ? -3.261 6.934 -6.982 1.00 72.75 150 GLN A N 1
ATOM 1153 C CA . GLN A 1 150 ? -3.110 5.546 -7.424 1.00 72.75 150 GLN A CA 1
ATOM 1154 C C . GLN A 1 150 ? -3.579 5.322 -8.864 1.00 72.75 150 GLN A C 1
ATOM 1156 O O . GLN A 1 150 ? -3.100 4.396 -9.519 1.00 72.75 150 GLN A O 1
ATOM 1161 N N . THR A 1 151 ? -4.457 6.186 -9.372 1.00 68.25 151 THR A N 1
ATOM 1162 C CA . THR A 1 151 ? -5.031 6.096 -10.722 1.00 68.25 151 THR A CA 1
ATOM 1163 C C . THR A 1 151 ? -4.548 7.198 -11.667 1.00 68.25 151 THR A C 1
ATOM 1165 O O . THR A 1 151 ? -5.003 7.245 -12.807 1.00 68.25 151 THR A O 1
ATOM 1168 N N . SER A 1 152 ? -3.665 8.106 -11.225 1.00 63.94 152 SER A N 1
ATOM 1169 C CA . SER A 1 152 ? -3.227 9.255 -12.028 1.00 63.94 152 SER A CA 1
ATOM 1170 C C . SER A 1 152 ? -1.729 9.263 -12.328 1.00 63.94 152 SER A C 1
ATOM 1172 O O . SER A 1 152 ? -0.909 8.816 -11.524 1.00 63.94 152 SER A O 1
ATOM 1174 N N . ASN A 1 153 ? -1.400 9.854 -13.482 1.00 65.12 153 ASN A N 1
ATOM 1175 C CA . ASN A 1 153 ? -0.050 10.303 -13.848 1.00 65.12 153 ASN A CA 1
ATOM 1176 C C . ASN A 1 153 ? 0.218 11.754 -13.399 1.00 65.12 153 ASN A C 1
ATOM 1178 O O . ASN A 1 153 ? 1.283 12.298 -13.668 1.00 65.12 153 ASN A O 1
ATOM 1182 N N . SER A 1 154 ? -0.764 12.406 -12.771 1.00 64.62 154 SER A N 1
ATOM 1183 C CA . SER A 1 154 ? -0.617 13.725 -12.157 1.00 64.62 154 SER A CA 1
ATOM 1184 C C . SER A 1 154 ? -0.161 13.608 -10.711 1.00 64.62 154 SER A C 1
ATOM 1186 O O . SER A 1 154 ? -0.486 12.617 -10.058 1.00 64.62 154 SER A O 1
ATOM 1188 N N . GLU A 1 155 ? 0.480 14.669 -10.215 1.00 66.00 155 GLU A N 1
ATOM 1189 C CA . GLU A 1 155 ? 0.851 14.825 -8.807 1.00 66.00 155 GLU A CA 1
ATOM 1190 C C . GLU A 1 155 ? -0.300 14.409 -7.874 1.00 66.00 155 GLU A C 1
ATOM 1192 O O . GLU A 1 155 ? -1.422 14.923 -8.014 1.00 66.00 155 GLU A O 1
ATOM 1197 N N . PRO A 1 156 ? -0.057 13.481 -6.932 1.00 67.19 156 PRO A N 1
ATOM 1198 C CA . PRO A 1 156 ? -1.072 13.058 -5.988 1.00 67.19 156 PRO A CA 1
ATOM 1199 C C . PRO A 1 156 ? -1.479 14.239 -5.108 1.00 67.19 156 PRO A C 1
ATOM 1201 O O . PRO A 1 156 ? -0.643 14.979 -4.589 1.00 67.19 156 PRO A O 1
ATOM 1204 N N . THR A 1 157 ? -2.786 14.414 -4.893 1.00 71.81 157 THR A N 1
ATOM 1205 C CA . THR A 1 157 ? -3.246 15.331 -3.844 1.00 71.81 157 THR A CA 1
ATOM 1206 C C . THR A 1 157 ? -2.652 14.874 -2.510 1.00 71.81 157 THR A C 1
ATOM 1208 O O . THR A 1 157 ? -2.730 13.678 -2.222 1.00 71.81 157 THR A O 1
ATOM 1211 N N . PRO A 1 158 ? -2.102 15.773 -1.676 1.00 76.56 158 PRO A N 1
ATOM 1212 C CA . PRO A 1 158 ? -1.597 15.386 -0.368 1.00 76.56 158 PRO A CA 1
ATOM 1213 C C . PRO A 1 158 ? -2.663 14.654 0.453 1.00 76.56 158 PRO A C 1
ATOM 1215 O O . PRO A 1 158 ? -3.828 15.058 0.494 1.00 76.56 158 PRO A O 1
ATOM 1218 N N . MET A 1 159 ? -2.258 13.573 1.115 1.00 84.69 159 MET A N 1
ATOM 1219 C CA . MET A 1 159 ? -3.100 12.856 2.066 1.00 84.69 159 MET A CA 1
ATOM 1220 C C . MET A 1 159 ? -3.484 13.776 3.236 1.00 84.69 159 MET A C 1
ATOM 1222 O O . MET A 1 159 ? -2.662 14.538 3.745 1.00 84.69 159 MET A O 1
ATOM 1226 N N . SER A 1 160 ? -4.722 13.663 3.724 1.00 88.88 160 SER A N 1
ATOM 1227 C CA . SER A 1 160 ? -5.119 14.325 4.970 1.00 88.88 160 SER A CA 1
ATOM 1228 C C . SER A 1 160 ? -4.486 13.619 6.175 1.00 88.88 160 SER A C 1
ATOM 1230 O O . SER A 1 160 ? -4.962 12.572 6.619 1.00 88.88 160 SER A O 1
ATOM 1232 N N . HIS A 1 161 ? -3.433 14.218 6.737 1.00 90.44 161 HIS A N 1
ATOM 1233 C CA . HIS A 1 161 ? -2.808 13.758 7.984 1.00 90.44 161 HIS A CA 1
ATOM 1234 C C . HIS A 1 161 ? -3.806 13.716 9.153 1.00 90.44 161 HIS A C 1
ATOM 1236 O O . HIS A 1 161 ? -3.736 12.819 9.991 1.00 90.44 161 HIS A O 1
ATOM 1242 N N . ALA A 1 162 ? -4.773 14.640 9.180 1.00 92.56 162 ALA A N 1
ATOM 1243 C CA . ALA A 1 162 ? -5.839 14.655 10.177 1.00 92.56 162 ALA A CA 1
ATOM 1244 C C . ALA A 1 162 ? -6.782 13.447 10.032 1.00 92.56 162 ALA A C 1
ATOM 1246 O O . ALA A 1 162 ? -7.117 12.812 11.032 1.00 92.56 162 ALA A O 1
ATOM 1247 N N . ASN A 1 163 ? -7.162 13.078 8.800 1.00 94.69 163 ASN A N 1
ATOM 1248 C CA . ASN A 1 163 ? -8.008 11.900 8.570 1.00 94.69 163 ASN A CA 1
ATOM 1249 C C . ASN A 1 163 ? -7.251 10.612 8.913 1.00 94.69 163 ASN A C 1
ATOM 1251 O O . ASN A 1 163 ? -7.834 9.726 9.534 1.00 94.69 163 ASN A O 1
ATOM 1255 N N . LEU A 1 164 ? -5.962 10.516 8.557 1.00 95.69 164 LEU A N 1
ATOM 1256 C CA . LEU A 1 164 ? -5.134 9.369 8.934 1.00 95.69 164 LEU A CA 1
ATOM 1257 C C . LEU A 1 164 ? -5.019 9.252 10.459 1.00 95.69 164 LEU A C 1
ATOM 1259 O O . LEU A 1 164 ? -5.207 8.170 11.006 1.00 95.69 164 LEU A O 1
ATOM 1263 N N . ARG A 1 165 ? -4.774 10.362 11.165 1.00 95.50 165 ARG A N 1
ATOM 1264 C CA . ARG A 1 165 ? -4.734 10.368 12.632 1.00 95.50 165 ARG A CA 1
ATOM 1265 C C . ARG A 1 165 ? -6.046 9.877 13.239 1.00 95.50 165 ARG A C 1
ATOM 1267 O O . ARG A 1 165 ? -6.020 8.952 14.046 1.00 95.50 165 ARG A O 1
ATOM 1274 N N . ALA A 1 166 ? -7.178 10.438 12.815 1.00 95.50 166 ALA A N 1
ATOM 1275 C CA . ALA A 1 166 ? -8.498 10.029 13.298 1.00 95.50 166 ALA A CA 1
ATOM 1276 C C . ALA A 1 166 ? -8.789 8.544 13.005 1.00 95.50 166 ALA A C 1
ATOM 1278 O O . ALA A 1 166 ? -9.405 7.847 13.812 1.00 95.50 166 ALA A O 1
ATOM 1279 N N . PHE A 1 167 ? -8.314 8.036 11.864 1.00 97.31 167 PHE A N 1
ATOM 1280 C CA . PHE A 1 167 ? -8.394 6.619 11.526 1.00 97.31 167 PHE A CA 1
ATOM 1281 C C . PHE A 1 167 ? -7.572 5.752 12.478 1.00 97.31 167 PHE A C 1
ATOM 1283 O O . PHE A 1 167 ? -8.092 4.761 12.983 1.00 97.31 167 PHE A O 1
ATOM 1290 N N . VAL A 1 168 ? -6.311 6.112 12.739 1.00 96.56 168 VAL A N 1
ATOM 1291 C CA . VAL A 1 168 ? -5.424 5.353 13.634 1.00 96.56 168 VAL A CA 1
ATOM 1292 C C . VAL A 1 168 ? -5.956 5.361 15.070 1.00 96.56 168 VAL A C 1
ATOM 1294 O O . VAL A 1 168 ? -5.958 4.321 15.728 1.00 96.56 168 VAL A O 1
ATOM 1297 N N . GLU A 1 169 ? -6.486 6.495 15.535 1.00 95.06 169 GLU A N 1
ATOM 1298 C CA . GLU A 1 169 ? -7.185 6.601 16.822 1.00 95.06 169 GLU A CA 1
ATOM 1299 C C . GLU A 1 169 ? -8.343 5.598 16.913 1.00 95.06 169 GLU A C 1
ATOM 1301 O O . GLU A 1 169 ? -8.390 4.780 17.834 1.00 95.06 169 GLU A O 1
ATOM 1306 N N . ALA A 1 170 ? -9.238 5.597 15.919 1.00 95.00 170 ALA A N 1
ATOM 1307 C CA . ALA A 1 170 ? -10.360 4.665 15.881 1.00 95.00 170 ALA A CA 1
ATOM 1308 C C . ALA A 1 170 ? -9.909 3.202 15.758 1.00 95.00 170 ALA A C 1
ATOM 1310 O O . ALA A 1 170 ? -10.494 2.328 16.393 1.00 95.00 170 ALA A O 1
ATOM 1311 N N . TYR A 1 171 ? -8.878 2.922 14.961 1.00 96.25 171 TYR A N 1
ATOM 1312 C CA . TYR A 1 171 ? -8.315 1.583 14.783 1.00 96.25 171 TYR A CA 1
ATOM 1313 C C . TYR A 1 171 ? -7.831 0.998 16.123 1.00 96.25 171 TYR A C 1
ATOM 1315 O O . TYR A 1 171 ? -8.195 -0.132 16.464 1.00 96.25 171 TYR A O 1
ATOM 1323 N N . LEU A 1 172 ? -7.087 1.789 16.907 1.00 93.12 172 LEU A N 1
ATOM 1324 C CA . LEU A 1 172 ? -6.574 1.394 18.224 1.00 93.12 172 LEU A CA 1
ATOM 1325 C C . LEU A 1 172 ? -7.688 1.205 19.255 1.00 93.12 172 LEU A C 1
ATOM 1327 O O . LEU A 1 172 ? -7.654 0.248 20.025 1.00 93.12 172 LEU A O 1
ATOM 1331 N N . ASP A 1 173 ? -8.691 2.085 19.261 1.00 89.31 173 ASP A N 1
ATOM 1332 C CA . ASP A 1 173 ? -9.818 1.983 20.195 1.00 89.31 173 ASP A CA 1
ATOM 1333 C C . ASP A 1 173 ? -10.650 0.704 19.981 1.00 89.31 173 ASP A C 1
ATOM 1335 O O . ASP A 1 173 ? -11.328 0.247 20.903 1.00 89.31 173 ASP A O 1
ATOM 1339 N N . TYR A 1 174 ? -10.597 0.098 18.789 1.00 82.81 174 TYR A N 1
ATOM 1340 C CA . TYR A 1 174 ? -11.213 -1.206 18.522 1.00 82.81 174 TYR A CA 1
ATOM 1341 C C . TYR A 1 174 ? -10.292 -2.401 18.783 1.00 82.81 174 TYR A C 1
ATOM 1343 O O . TYR A 1 174 ? -10.807 -3.464 19.133 1.00 82.81 174 TYR A O 1
ATOM 1351 N N . GLU A 1 175 ? -8.975 -2.239 18.633 1.00 75.94 175 GLU A N 1
ATOM 1352 C CA . GLU A 1 175 ? -7.982 -3.280 18.946 1.00 75.94 175 GLU A CA 1
ATOM 1353 C C . GLU A 1 175 ? -7.944 -3.544 20.459 1.00 75.94 175 GLU A C 1
ATOM 1355 O O . GLU A 1 175 ? -7.940 -4.690 20.907 1.00 75.94 175 GLU A O 1
ATOM 1360 N N . GLU A 1 176 ? -8.026 -2.474 21.253 1.00 70.06 176 GLU A N 1
ATOM 1361 C CA . GLU A 1 176 ? -8.134 -2.517 22.707 1.00 70.06 176 GLU A CA 1
ATOM 1362 C C . GLU A 1 176 ? -9.245 -1.560 23.175 1.00 70.06 176 GLU A C 1
ATOM 1364 O O . GLU A 1 176 ? -8.977 -0.376 23.401 1.00 70.06 176 GLU A O 1
ATOM 1369 N N . PRO A 1 177 ? -10.494 -2.031 23.367 1.00 59.75 177 PRO A N 1
ATOM 1370 C CA . PRO A 1 177 ? -11.580 -1.195 23.877 1.00 59.75 177 PRO A CA 1
ATOM 1371 C C . PRO A 1 177 ? -11.198 -0.557 25.223 1.00 59.75 177 PRO A C 1
ATOM 1373 O O . PRO A 1 177 ? -11.217 -1.213 26.266 1.00 59.75 177 PRO A O 1
ATOM 1376 N N . LYS A 1 178 ? -10.811 0.727 25.214 1.00 54.00 178 LYS A N 1
ATOM 1377 C CA . LYS A 1 178 ? -10.309 1.413 26.412 1.00 54.00 178 LYS A CA 1
ATOM 1378 C C . LYS A 1 178 ? -11.398 1.561 27.472 1.00 54.00 178 LYS A C 1
ATOM 1380 O O . LYS A 1 178 ? -12.412 2.227 27.265 1.00 54.00 178 LYS A O 1
ATOM 1385 N N . ALA A 1 179 ? -11.097 1.093 28.680 1.00 42.53 179 ALA A N 1
ATOM 1386 C CA . ALA A 1 179 ? -11.609 1.692 29.907 1.00 42.53 179 ALA A CA 1
ATOM 1387 C C . ALA A 1 179 ? -10.866 3.024 30.157 1.00 42.53 179 ALA A C 1
ATOM 1389 O O . ALA A 1 179 ? -9.915 3.074 30.928 1.00 42.53 179 ALA A O 1
ATOM 1390 N N . GLY A 1 180 ? -11.280 4.097 29.474 1.00 47.06 180 GLY A N 1
ATOM 1391 C CA . GLY A 1 180 ? -10.757 5.457 29.666 1.00 47.06 180 GLY A CA 1
ATOM 1392 C C . GLY A 1 180 ? -9.400 5.732 29.001 1.00 47.06 180 GLY A C 1
ATOM 1393 O O . GLY A 1 180 ? -8.499 4.898 28.981 1.00 47.06 180 GLY A O 1
ATOM 1394 N N . ILE A 1 181 ? -9.249 6.933 28.437 1.00 48.19 181 ILE A N 1
ATOM 1395 C CA . ILE A 1 181 ? -7.995 7.406 27.837 1.00 48.19 181 ILE A CA 1
ATOM 1396 C C . ILE A 1 181 ? -6.983 7.619 28.968 1.00 48.19 181 ILE A C 1
ATOM 1398 O O . ILE A 1 181 ? -7.014 8.627 29.671 1.00 48.19 181 ILE A O 1
ATOM 1402 N N . SER A 1 182 ? -6.116 6.635 29.185 1.00 47.31 182 SER A N 1
ATOM 1403 C CA . SER A 1 182 ? -4.951 6.766 30.055 1.00 47.31 182 SER A CA 1
ATOM 1404 C C . SER A 1 182 ? -3.788 7.413 29.282 1.00 47.31 182 SER A C 1
ATOM 1406 O O . SER A 1 182 ? -3.777 7.365 28.050 1.00 47.31 182 SER A O 1
ATOM 1408 N N . PRO A 1 183 ? -2.784 7.993 29.967 1.00 51.84 183 PRO A N 1
ATOM 1409 C CA . PRO A 1 183 ? -1.590 8.565 29.332 1.00 51.84 183 PRO A CA 1
ATOM 1410 C C . PRO A 1 183 ? -0.888 7.627 28.333 1.00 51.84 183 PRO A C 1
ATOM 1412 O O . PRO A 1 183 ? -0.378 8.094 27.323 1.00 51.84 183 PRO A O 1
ATOM 1415 N N . GLY A 1 184 ? -0.956 6.304 28.537 1.00 59.47 184 GLY A N 1
ATOM 1416 C CA . GLY A 1 184 ? -0.397 5.318 27.601 1.00 59.47 184 GLY A CA 1
ATOM 1417 C C . GLY A 1 184 ? -1.128 5.214 26.254 1.00 59.47 184 GLY A C 1
ATOM 1418 O O . GLY A 1 184 ? -0.622 4.578 25.337 1.00 59.47 184 GLY A O 1
ATOM 1419 N N . GLY A 1 185 ? -2.309 5.822 26.105 1.00 63.50 185 GLY A N 1
ATOM 1420 C CA . GLY A 1 185 ? -3.031 5.873 24.833 1.00 63.50 185 GLY A CA 1
ATOM 1421 C C . GLY A 1 185 ? -2.423 6.843 23.817 1.00 63.50 185 GLY A C 1
ATOM 1422 O O . GLY A 1 185 ? -2.495 6.566 22.624 1.00 63.50 185 GLY A O 1
ATOM 1423 N N . VAL A 1 186 ? -1.818 7.945 24.278 1.00 68.81 186 VAL A N 1
ATOM 1424 C CA . VAL A 1 186 ? -1.156 8.931 23.402 1.00 68.81 186 VAL A CA 1
ATOM 1425 C C . VAL A 1 186 ? 0.140 8.347 22.846 1.00 68.81 186 VAL A C 1
ATOM 1427 O O . VAL A 1 186 ? 0.350 8.381 21.639 1.00 68.81 186 VAL A O 1
ATOM 1430 N N . ASP A 1 187 ? 0.945 7.704 23.694 1.00 82.88 187 ASP A N 1
ATOM 1431 C CA . ASP A 1 187 ? 2.197 7.067 23.268 1.00 82.88 187 ASP A CA 1
ATOM 1432 C C . ASP A 1 187 ? 1.957 5.958 22.226 1.00 82.88 187 ASP A C 1
ATOM 1434 O O . ASP A 1 187 ? 2.709 5.839 21.261 1.00 82.88 187 ASP A O 1
ATOM 1438 N N . LYS A 1 188 ? 0.876 5.173 22.372 1.00 87.44 188 LYS A N 1
ATOM 1439 C CA . LYS A 1 188 ? 0.487 4.141 21.390 1.00 87.44 188 LYS A CA 1
ATOM 1440 C C . LYS A 1 188 ? 0.064 4.728 20.042 1.00 87.44 188 LYS A C 1
ATOM 1442 O O . LYS A 1 188 ? 0.392 4.155 19.007 1.00 87.44 188 LYS A O 1
ATOM 1447 N N . LEU A 1 189 ? -0.677 5.835 20.056 1.00 90.56 189 LEU A N 1
ATOM 1448 C CA . LEU A 1 189 ? -1.118 6.512 18.839 1.00 90.56 189 LEU A CA 1
ATOM 1449 C C . LEU A 1 189 ? 0.070 7.055 18.047 1.00 90.56 189 LEU A C 1
ATOM 1451 O O . LEU A 1 189 ? 0.169 6.784 16.854 1.00 90.56 189 LEU A O 1
ATOM 1455 N N . GLU A 1 190 ? 0.971 7.786 18.704 1.00 90.00 190 GLU A N 1
ATOM 1456 C CA . GLU A 1 190 ? 2.154 8.334 18.034 1.00 90.00 190 GLU A CA 1
ATOM 1457 C C . GLU A 1 190 ? 3.060 7.214 17.508 1.00 90.00 190 GLU A C 1
ATOM 1459 O O . GLU A 1 190 ? 3.486 7.272 16.358 1.00 90.00 190 GLU A O 1
ATOM 1464 N N . ALA A 1 191 ? 3.268 6.145 18.286 1.00 89.12 191 ALA A N 1
ATOM 1465 C CA . ALA A 1 191 ? 4.053 4.995 17.840 1.00 89.12 191 ALA A CA 1
ATOM 1466 C C . ALA A 1 191 ? 3.449 4.308 16.601 1.00 89.12 191 ALA A C 1
ATOM 1468 O O . ALA A 1 191 ? 4.177 3.979 15.666 1.00 89.12 191 ALA A O 1
ATOM 1469 N N . LEU A 1 192 ? 2.123 4.114 16.557 1.00 92.38 192 LEU A N 1
ATOM 1470 C CA . LEU A 1 192 ? 1.472 3.533 15.380 1.00 92.38 192 LEU A CA 1
ATOM 1471 C C . LEU A 1 192 ? 1.480 4.497 14.188 1.00 92.38 192 LEU A C 1
ATOM 1473 O O . LEU A 1 192 ? 1.632 4.054 13.057 1.00 92.38 192 LEU A O 1
ATOM 1477 N N . LEU A 1 193 ? 1.352 5.807 14.402 1.00 93.19 193 LEU A N 1
ATOM 1478 C CA . LEU A 1 193 ? 1.508 6.774 13.315 1.00 93.19 193 LEU A CA 1
ATOM 1479 C C . LEU A 1 193 ? 2.917 6.712 12.721 1.00 93.19 193 LEU A C 1
ATOM 1481 O O . LEU A 1 193 ? 3.047 6.649 11.501 1.00 93.19 193 LEU A O 1
ATOM 1485 N N . GLU A 1 194 ? 3.957 6.686 13.556 1.00 89.94 194 GLU A N 1
ATOM 1486 C CA . GLU A 1 194 ? 5.343 6.524 13.106 1.00 89.94 194 GLU A CA 1
ATOM 1487 C C . GLU A 1 194 ? 5.537 5.223 12.316 1.00 89.94 194 GLU A C 1
ATOM 1489 O O . GLU A 1 194 ? 6.115 5.252 11.229 1.00 89.94 194 GLU A O 1
ATOM 1494 N N . GLU A 1 195 ? 4.989 4.106 12.806 1.00 91.88 195 GLU A N 1
ATOM 1495 C CA . GLU A 1 195 ? 4.976 2.837 12.074 1.00 91.88 195 GLU A CA 1
ATOM 1496 C C . GLU A 1 195 ? 4.280 2.983 10.716 1.00 91.88 195 GLU A C 1
ATOM 1498 O O . GLU A 1 195 ? 4.840 2.598 9.698 1.00 91.88 195 GLU A O 1
ATOM 1503 N N . VAL A 1 196 ? 3.085 3.571 10.662 1.00 94.31 196 VAL A N 1
ATOM 1504 C CA . VAL A 1 196 ? 2.318 3.740 9.419 1.00 94.31 196 VAL A CA 1
ATOM 1505 C C . VAL A 1 196 ? 3.088 4.575 8.393 1.00 94.31 196 VAL A C 1
ATOM 1507 O O . VAL A 1 196 ? 3.172 4.181 7.231 1.00 94.31 196 VAL A O 1
ATOM 1510 N N . TYR A 1 197 ? 3.707 5.688 8.798 1.00 92.31 197 TYR A N 1
ATOM 1511 C CA . TYR A 1 197 ? 4.508 6.504 7.878 1.00 92.31 197 TYR A CA 1
ATOM 1512 C C . TYR A 1 197 ? 5.778 5.805 7.387 1.00 92.31 197 TYR A C 1
ATOM 1514 O O . TYR A 1 197 ? 6.246 6.112 6.292 1.00 92.31 197 TYR A O 1
ATOM 1522 N N . LEU A 1 198 ? 6.332 4.855 8.145 1.00 92.75 198 LEU A N 1
ATOM 1523 C CA . LEU A 1 198 ? 7.461 4.046 7.679 1.00 92.75 198 LEU A CA 1
ATOM 1524 C C . LEU A 1 198 ? 7.112 3.259 6.406 1.00 92.75 198 LEU A C 1
ATOM 1526 O O . LEU A 1 198 ? 7.978 3.028 5.561 1.00 92.75 198 LEU A O 1
ATOM 1530 N N . PHE A 1 199 ? 5.843 2.871 6.252 1.00 95.31 199 PHE A N 1
ATOM 1531 C CA . PHE A 1 199 ? 5.368 2.114 5.097 1.00 95.31 199 PHE A CA 1
ATOM 1532 C C . PHE A 1 199 ? 5.022 2.980 3.883 1.00 95.31 199 PHE A C 1
ATOM 1534 O O . PHE A 1 199 ? 4.826 2.416 2.807 1.00 95.31 199 PHE A O 1
ATOM 1541 N N . GLU A 1 200 ? 5.021 4.313 3.995 1.00 94.62 200 GLU A N 1
ATOM 1542 C CA . GLU A 1 200 ? 4.804 5.226 2.862 1.00 94.62 200 GLU A CA 1
ATOM 1543 C C . GLU A 1 200 ? 5.650 4.851 1.631 1.00 94.62 200 GLU A C 1
ATOM 1545 O O . GLU A 1 200 ? 5.070 4.458 0.611 1.00 94.62 200 GLU A O 1
ATOM 1550 N N . PRO A 1 201 ? 6.996 4.859 1.706 1.00 95.69 201 PRO A N 1
ATOM 1551 C CA . PRO A 1 201 ? 7.833 4.482 0.570 1.00 95.69 201 PRO A CA 1
ATOM 1552 C C . PRO A 1 201 ? 7.624 3.038 0.117 1.00 95.69 201 PRO A C 1
ATOM 1554 O O . PRO A 1 201 ? 7.737 2.749 -1.070 1.00 95.69 201 PRO A O 1
ATOM 1557 N N . LEU A 1 202 ? 7.301 2.121 1.031 1.00 97.00 202 LEU A N 1
ATOM 1558 C CA . LEU A 1 202 ? 7.141 0.707 0.692 1.00 97.00 202 LEU A CA 1
ATOM 1559 C C . LEU A 1 202 ? 5.901 0.461 -0.164 1.00 97.00 202 LEU A C 1
ATOM 1561 O O . LEU A 1 202 ? 5.956 -0.353 -1.084 1.00 97.00 202 LEU A O 1
ATOM 1565 N N . THR A 1 203 ? 4.812 1.197 0.073 1.00 96.38 203 THR A N 1
ATOM 1566 C CA . THR A 1 203 ? 3.642 1.135 -0.814 1.00 96.38 203 THR A CA 1
ATOM 1567 C C . THR A 1 203 ? 3.997 1.610 -2.225 1.00 96.38 203 THR A C 1
ATOM 1569 O O . THR A 1 203 ? 3.576 1.002 -3.209 1.00 96.38 203 THR A O 1
ATOM 1572 N N . TRP A 1 204 ? 4.791 2.678 -2.354 1.00 96.75 204 TRP A N 1
ATOM 1573 C CA . TRP A 1 204 ? 5.227 3.208 -3.648 1.00 96.75 204 TRP A CA 1
ATOM 1574 C C . TRP A 1 204 ? 6.173 2.270 -4.389 1.00 96.75 204 TRP A C 1
ATOM 1576 O O . TRP A 1 204 ? 5.978 2.036 -5.581 1.00 96.75 204 TRP A O 1
ATOM 1586 N N . LEU A 1 205 ? 7.147 1.700 -3.679 1.00 98.12 205 LEU A N 1
ATOM 1587 C CA . LEU A 1 205 ? 8.093 0.744 -4.240 1.00 98.12 205 LEU A CA 1
ATOM 1588 C C . LEU A 1 205 ? 7.381 -0.506 -4.764 1.00 98.12 205 LEU A C 1
ATOM 1590 O O . LEU A 1 205 ? 7.638 -0.922 -5.890 1.00 98.12 205 LEU A O 1
ATOM 1594 N N . GLU A 1 206 ? 6.453 -1.065 -3.983 1.00 98.19 206 GLU A N 1
ATOM 1595 C CA . GLU A 1 206 ? 5.637 -2.212 -4.397 1.00 98.19 206 GLU A CA 1
ATOM 1596 C C . GLU A 1 206 ? 4.864 -1.915 -5.686 1.00 98.19 206 GLU A C 1
ATOM 1598 O O . GLU A 1 206 ? 4.959 -2.676 -6.648 1.00 98.19 206 GLU A O 1
ATOM 1603 N N . ALA A 1 207 ? 4.188 -0.766 -5.756 1.00 96.69 207 ALA A N 1
ATOM 1604 C CA . ALA A 1 207 ? 3.449 -0.372 -6.952 1.00 96.69 207 ALA A CA 1
ATOM 1605 C C . ALA A 1 207 ? 4.363 -0.105 -8.164 1.00 96.69 207 ALA A C 1
ATOM 1607 O O . ALA A 1 207 ? 3.987 -0.411 -9.293 1.00 96.69 207 ALA A O 1
ATOM 1608 N N . ALA A 1 208 ? 5.563 0.449 -7.958 1.00 97.62 208 ALA A N 1
ATOM 1609 C CA . ALA A 1 208 ? 6.533 0.645 -9.035 1.00 97.62 208 ALA A CA 1
ATOM 1610 C C . ALA A 1 208 ? 6.997 -0.698 -9.617 1.00 97.62 208 ALA A C 1
ATOM 1612 O O . ALA A 1 208 ? 6.992 -0.874 -10.834 1.00 97.62 208 ALA A O 1
ATOM 1613 N N . VAL A 1 209 ? 7.337 -1.663 -8.753 1.00 98.56 209 VAL A N 1
ATOM 1614 C CA . VAL A 1 209 ? 7.705 -3.024 -9.172 1.00 98.56 209 VAL A CA 1
ATOM 1615 C C . VAL A 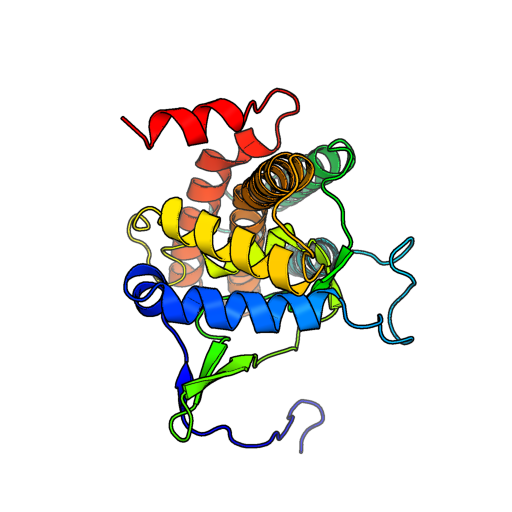1 209 ? 6.539 -3.703 -9.889 1.00 98.56 209 VAL A C 1
ATOM 1617 O O . VAL A 1 209 ? 6.759 -4.306 -10.937 1.00 98.56 209 VAL A O 1
ATOM 1620 N N . PHE A 1 210 ? 5.308 -3.545 -9.392 1.00 97.69 210 PHE A N 1
ATOM 1621 C CA . PHE A 1 210 ? 4.107 -4.076 -10.038 1.00 97.69 210 PHE A CA 1
ATOM 1622 C C . PHE A 1 210 ? 3.943 -3.583 -11.474 1.00 97.69 210 PHE A C 1
ATOM 1624 O O . PHE A 1 210 ? 3.780 -4.398 -12.377 1.00 97.69 210 PHE A O 1
ATOM 1631 N N . PHE A 1 211 ? 4.036 -2.276 -11.725 1.00 97.62 211 PHE A N 1
ATOM 1632 C CA . PHE A 1 211 ? 3.870 -1.767 -13.088 1.00 97.62 211 PHE A CA 1
ATOM 1633 C C . PHE A 1 211 ? 5.022 -2.167 -14.017 1.00 97.62 211 PHE A C 1
ATOM 1635 O O . PHE A 1 211 ? 4.795 -2.392 -15.200 1.00 97.62 211 PHE A O 1
ATOM 1642 N N . LEU A 1 212 ? 6.242 -2.327 -13.499 1.00 98.19 212 LEU A N 1
ATOM 1643 C CA . LEU A 1 212 ? 7.356 -2.867 -14.288 1.00 98.19 212 LEU A CA 1
ATOM 1644 C C . LEU A 1 212 ? 7.158 -4.350 -14.623 1.00 98.19 212 LEU A C 1
ATOM 1646 O O . LEU A 1 212 ? 7.494 -4.778 -15.722 1.00 98.19 212 LEU A O 1
ATOM 1650 N N . PHE A 1 213 ? 6.568 -5.118 -13.710 1.00 98.31 213 PHE A N 1
ATOM 1651 C CA . PHE A 1 213 ? 6.122 -6.485 -13.966 1.00 98.31 213 PHE A CA 1
ATOM 1652 C C . PHE A 1 213 ? 4.970 -6.531 -14.983 1.00 98.31 213 PHE A C 1
ATOM 1654 O O . PHE A 1 213 ? 5.003 -7.361 -15.890 1.00 98.31 213 PHE A O 1
ATOM 1661 N N . ALA A 1 214 ? 4.006 -5.608 -14.904 1.00 97.31 214 ALA A N 1
ATOM 1662 C CA . ALA A 1 214 ? 2.879 -5.535 -15.833 1.00 97.31 214 ALA A CA 1
ATOM 1663 C C . ALA A 1 214 ? 3.339 -5.332 -17.284 1.00 97.31 214 ALA A C 1
ATOM 1665 O O . ALA A 1 214 ? 2.773 -5.937 -18.185 1.00 97.31 214 ALA A O 1
ATOM 1666 N N . ILE A 1 215 ? 4.423 -4.581 -17.514 1.00 96.88 215 ILE A N 1
ATOM 1667 C CA . ILE A 1 215 ? 5.059 -4.467 -18.841 1.00 96.88 215 ILE A CA 1
ATOM 1668 C C . ILE A 1 215 ? 5.493 -5.835 -19.390 1.00 96.88 215 ILE A C 1
ATOM 1670 O O . ILE A 1 215 ? 5.385 -6.068 -20.591 1.00 96.88 215 ILE A O 1
ATOM 1674 N N . THR A 1 216 ? 5.979 -6.744 -18.537 1.00 94.56 216 THR A N 1
ATOM 1675 C CA . THR A 1 216 ? 6.423 -8.079 -18.978 1.00 94.56 216 THR A CA 1
ATOM 1676 C C . THR A 1 216 ? 5.268 -9.043 -19.247 1.00 94.56 216 THR A C 1
ATOM 1678 O O . THR A 1 216 ? 5.436 -9.994 -20.009 1.00 94.56 216 THR A O 1
ATOM 1681 N N . GLU A 1 217 ? 4.096 -8.794 -18.659 1.00 95.56 217 GLU A N 1
ATOM 1682 C CA . GLU A 1 217 ? 2.886 -9.597 -18.882 1.00 95.56 217 GLU A CA 1
ATOM 1683 C C . GLU A 1 217 ? 2.002 -9.050 -20.007 1.00 95.56 217 GLU A C 1
ATOM 1685 O O . GLU A 1 217 ? 1.344 -9.820 -20.703 1.00 95.56 217 GLU A O 1
ATOM 1690 N N . ASP A 1 218 ? 2.010 -7.734 -20.208 1.00 95.31 218 ASP A N 1
ATOM 1691 C CA . ASP A 1 218 ? 1.191 -7.034 -21.19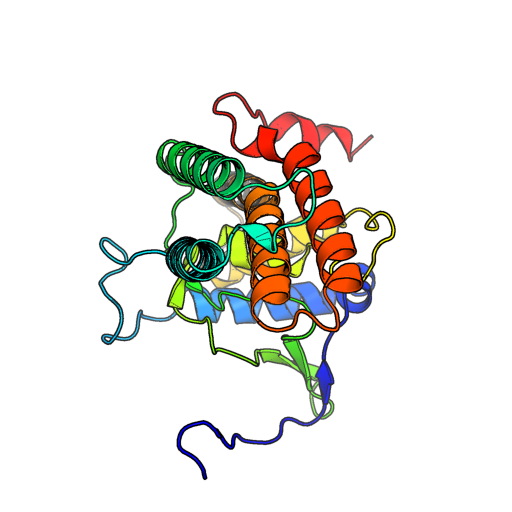2 1.00 95.31 218 ASP A CA 1
ATOM 1692 C C . ASP A 1 218 ? 2.006 -5.947 -21.920 1.00 95.31 218 ASP A C 1
ATOM 1694 O O . ASP A 1 218 ? 1.868 -4.745 -21.650 1.00 95.31 218 ASP A O 1
ATOM 1698 N N . PRO A 1 219 ? 2.880 -6.352 -22.865 1.00 91.75 219 PRO A N 1
ATOM 1699 C CA . PRO A 1 219 ? 3.713 -5.416 -23.613 1.00 91.75 219 PRO A CA 1
ATOM 1700 C C . PRO A 1 219 ? 2.919 -4.462 -24.517 1.00 91.75 219 PRO A C 1
ATOM 1702 O O . PRO A 1 219 ? 3.460 -3.441 -24.939 1.00 91.75 219 PRO A O 1
ATOM 1705 N N . GLU A 1 220 ? 1.656 -4.770 -24.837 1.00 95.00 220 GLU A N 1
ATOM 1706 C CA . GLU A 1 220 ? 0.815 -3.923 -25.695 1.00 95.00 220 GLU A CA 1
ATOM 1707 C C . GLU A 1 220 ? 0.464 -2.589 -25.019 1.00 95.00 220 GLU A C 1
ATOM 1709 O O . GLU A 1 220 ? 0.325 -1.575 -25.703 1.00 95.00 220 GLU A O 1
ATOM 1714 N N . HIS A 1 221 ? 0.412 -2.569 -23.684 1.00 95.50 221 HIS A N 1
ATOM 1715 C CA . HIS A 1 221 ? 0.152 -1.376 -22.869 1.00 95.50 221 HIS A CA 1
ATOM 1716 C C . HIS A 1 221 ? 1.410 -0.882 -22.129 1.00 95.50 221 HIS A C 1
ATOM 1718 O O . HIS A 1 221 ? 1.323 -0.144 -21.145 1.00 95.50 221 HIS A O 1
ATOM 1724 N N . ALA A 1 222 ? 2.602 -1.267 -22.603 1.00 94.62 222 ALA A N 1
ATOM 1725 C CA . ALA A 1 222 ? 3.869 -0.987 -21.929 1.00 94.62 222 ALA A CA 1
ATOM 1726 C C . ALA A 1 222 ? 4.107 0.504 -21.641 1.00 94.62 222 ALA A C 1
ATOM 1728 O O . ALA A 1 222 ? 4.656 0.837 -20.592 1.00 94.62 222 ALA A O 1
ATOM 1729 N N . ASP A 1 223 ? 3.688 1.407 -22.532 1.00 94.06 223 ASP A N 1
ATOM 1730 C CA . ASP A 1 223 ? 3.868 2.851 -22.342 1.00 94.06 223 ASP A CA 1
ATOM 1731 C C . ASP A 1 223 ? 3.032 3.399 -21.172 1.00 94.06 223 ASP A C 1
ATOM 1733 O O . ASP A 1 223 ? 3.533 4.213 -20.385 1.00 94.06 223 ASP A O 1
ATOM 1737 N N . ASP A 1 224 ? 1.797 2.912 -21.013 1.00 93.50 224 ASP A N 1
ATOM 1738 C CA . ASP A 1 224 ? 0.901 3.294 -19.917 1.00 93.50 224 ASP A CA 1
ATOM 1739 C C . ASP A 1 224 ? 1.440 2.769 -18.579 1.00 93.50 224 ASP A C 1
ATOM 1741 O O . ASP A 1 224 ? 1.565 3.521 -17.604 1.00 93.50 224 ASP A O 1
ATOM 1745 N N . TRP A 1 225 ? 1.867 1.503 -18.551 1.00 95.50 225 TRP A N 1
ATOM 1746 C CA . TRP A 1 225 ? 2.515 0.904 -17.384 1.00 95.50 225 TRP A CA 1
ATOM 1747 C C . TRP A 1 225 ? 3.834 1.593 -17.036 1.00 95.50 225 TRP A C 1
ATOM 1749 O O . TRP A 1 225 ? 4.095 1.867 -15.865 1.00 95.50 225 TRP A O 1
ATOM 1759 N N . ALA A 1 226 ? 4.644 1.964 -18.027 1.00 95.62 226 ALA A N 1
ATOM 1760 C CA . ALA A 1 226 ? 5.899 2.674 -17.810 1.00 95.62 226 ALA A CA 1
ATOM 1761 C C . ALA A 1 226 ? 5.681 4.077 -17.225 1.00 95.62 226 ALA A C 1
ATOM 1763 O O . ALA A 1 226 ? 6.477 4.528 -16.396 1.00 95.62 226 ALA A O 1
ATOM 1764 N N . ALA A 1 227 ? 4.624 4.781 -17.642 1.00 94.12 227 ALA A N 1
ATOM 1765 C CA . ALA A 1 227 ? 4.262 6.075 -17.070 1.00 94.12 227 ALA A CA 1
ATOM 1766 C C . ALA A 1 227 ? 3.883 5.945 -15.589 1.00 94.12 227 ALA A C 1
ATOM 1768 O O . ALA A 1 227 ? 4.395 6.697 -14.755 1.00 94.12 227 ALA A O 1
ATOM 1769 N N . LEU A 1 228 ? 3.069 4.941 -15.255 1.00 94.56 228 LEU A N 1
ATOM 1770 C CA . LEU A 1 228 ? 2.695 4.648 -13.874 1.00 94.56 228 LEU A CA 1
ATOM 1771 C C . LEU A 1 228 ? 3.919 4.232 -13.048 1.00 94.56 228 LEU A C 1
ATOM 1773 O O . LEU A 1 228 ? 4.155 4.814 -11.992 1.00 94.56 228 LEU A O 1
ATOM 1777 N N . ALA A 1 229 ? 4.752 3.314 -13.545 1.00 96.06 229 ALA A N 1
ATOM 1778 C CA . ALA A 1 229 ? 5.982 2.877 -12.883 1.00 96.06 229 ALA A CA 1
ATOM 1779 C C . ALA A 1 229 ? 6.914 4.048 -12.539 1.00 96.06 229 ALA A C 1
ATOM 1781 O O . ALA A 1 229 ? 7.372 4.145 -11.401 1.00 96.06 229 ALA A O 1
ATOM 1782 N N . ARG A 1 230 ? 7.153 4.967 -13.490 1.00 95.62 230 ARG A N 1
ATOM 1783 C CA . ARG A 1 230 ? 7.960 6.180 -13.263 1.00 95.62 230 ARG A CA 1
ATOM 1784 C C . ARG A 1 230 ? 7.386 7.044 -12.157 1.00 95.62 230 ARG A C 1
ATOM 1786 O O . ARG A 1 230 ? 8.101 7.356 -11.213 1.00 95.62 230 ARG A O 1
ATOM 1793 N N . HIS A 1 231 ? 6.092 7.342 -12.215 1.00 93.56 231 HIS A N 1
ATOM 1794 C CA . HIS A 1 231 ? 5.456 8.110 -11.154 1.00 93.56 231 HIS A CA 1
ATOM 1795 C C . HIS A 1 231 ? 5.597 7.410 -9.796 1.00 93.56 231 HIS A C 1
ATOM 1797 O O . HIS A 1 231 ? 5.900 8.054 -8.793 1.00 93.56 231 HIS A O 1
ATOM 1803 N N . ARG A 1 232 ? 5.320 6.102 -9.697 1.00 95.06 232 ARG A N 1
ATOM 1804 C CA . ARG A 1 232 ? 5.412 5.389 -8.409 1.00 95.06 232 ARG A CA 1
ATOM 1805 C C . ARG A 1 232 ? 6.849 5.374 -7.886 1.00 95.06 232 ARG A C 1
ATOM 1807 O O . ARG A 1 232 ? 7.052 5.550 -6.689 1.00 95.06 232 ARG A O 1
ATOM 1814 N N . TRP A 1 233 ? 7.831 5.251 -8.775 1.00 96.69 233 TRP A N 1
ATOM 1815 C CA . TRP A 1 233 ? 9.243 5.354 -8.423 1.00 96.69 233 TRP A CA 1
ATOM 1816 C C . TRP A 1 233 ? 9.627 6.740 -7.901 1.00 96.69 233 TRP A C 1
ATOM 1818 O O . TRP A 1 233 ? 10.271 6.837 -6.864 1.00 96.69 233 TRP A O 1
ATOM 1828 N N . GLU A 1 234 ? 9.192 7.812 -8.564 1.00 94.62 234 GLU A N 1
ATOM 1829 C CA . GLU A 1 234 ? 9.441 9.189 -8.116 1.00 94.62 234 GLU A CA 1
ATOM 1830 C C . GLU A 1 234 ? 8.876 9.423 -6.706 1.00 94.62 234 GLU A C 1
ATOM 1832 O O . GLU A 1 234 ? 9.558 9.970 -5.840 1.00 94.62 234 GLU A O 1
ATOM 1837 N N . GLN A 1 235 ? 7.665 8.929 -6.425 1.00 93.31 235 GLN A N 1
ATOM 1838 C CA . GLN A 1 235 ? 7.083 9.010 -5.081 1.00 93.31 235 GLN A CA 1
ATOM 1839 C C . GLN A 1 235 ? 7.858 8.170 -4.054 1.00 93.31 235 GLN A C 1
ATOM 1841 O O . GLN A 1 235 ? 8.050 8.613 -2.919 1.00 93.31 235 GLN A O 1
ATOM 1846 N N . TYR A 1 236 ? 8.354 6.989 -4.437 1.00 95.69 236 TYR A N 1
ATOM 1847 C CA . TYR A 1 236 ? 9.266 6.209 -3.598 1.00 95.69 236 TYR A CA 1
ATOM 1848 C C . TYR A 1 236 ? 10.543 7.002 -3.286 1.00 95.69 236 TYR A C 1
ATOM 1850 O O . TYR A 1 236 ? 10.910 7.124 -2.121 1.00 95.69 236 TYR A O 1
ATOM 1858 N N . GLU A 1 237 ? 11.191 7.614 -4.278 1.00 95.38 237 GLU A N 1
ATOM 1859 C CA . GLU A 1 237 ? 12.408 8.406 -4.068 1.00 95.38 237 GLU A CA 1
ATOM 1860 C C . GLU A 1 237 ? 12.180 9.613 -3.150 1.00 95.38 237 GLU A C 1
ATOM 1862 O O . GLU A 1 237 ? 13.025 9.899 -2.299 1.00 95.38 237 GLU A O 1
ATOM 1867 N N . LEU A 1 238 ? 11.027 10.279 -3.260 1.00 92.44 238 LEU A N 1
ATOM 1868 C CA . LEU A 1 238 ? 10.643 11.398 -2.392 1.00 92.44 238 LEU A CA 1
ATOM 1869 C C . LEU A 1 238 ? 10.388 10.983 -0.935 1.00 92.44 238 LEU A C 1
ATOM 1871 O O . LEU A 1 238 ? 10.474 11.815 -0.029 1.00 92.44 238 LEU A O 1
ATOM 1875 N N . THR A 1 239 ? 10.053 9.714 -0.696 1.00 92.75 239 THR A N 1
ATOM 1876 C CA . THR A 1 239 ? 9.583 9.231 0.611 1.00 92.75 239 THR A CA 1
ATOM 1877 C C . THR A 1 239 ? 10.522 8.222 1.271 1.00 92.75 239 THR A C 1
ATOM 1879 O O . THR A 1 239 ? 10.413 8.001 2.477 1.00 92.75 239 THR A O 1
ATOM 1882 N N . ARG A 1 240 ? 11.497 7.653 0.543 1.00 93.50 240 ARG A N 1
ATOM 1883 C CA . ARG A 1 240 ? 12.403 6.595 1.040 1.00 93.50 240 ARG A CA 1
ATOM 1884 C C . ARG A 1 240 ? 13.239 7.000 2.247 1.00 93.50 240 ARG A C 1
ATOM 1886 O O . ARG A 1 240 ? 13.647 6.137 3.019 1.00 93.50 240 ARG A O 1
ATOM 1893 N N . ASP A 1 241 ? 13.445 8.297 2.465 1.00 90.94 241 ASP A N 1
ATOM 1894 C CA . ASP A 1 241 ? 14.124 8.804 3.659 1.00 90.94 241 ASP A CA 1
ATOM 1895 C C . ASP A 1 241 ? 13.376 8.447 4.952 1.00 90.94 241 ASP A C 1
ATOM 1897 O O . ASP A 1 241 ? 14.009 8.380 6.004 1.00 90.94 241 ASP A O 1
ATOM 1901 N N . ALA A 1 242 ? 12.072 8.140 4.893 1.00 88.31 242 ALA A N 1
ATOM 1902 C CA . ALA A 1 242 ? 11.321 7.608 6.030 1.00 88.31 242 ALA A CA 1
ATOM 1903 C C . ALA A 1 242 ? 11.912 6.288 6.558 1.00 88.31 242 ALA A C 1
ATOM 1905 O O . ALA A 1 242 ? 11.882 6.058 7.763 1.00 88.31 242 ALA A O 1
ATOM 1906 N N . LEU A 1 243 ? 12.537 5.476 5.697 1.00 88.44 243 LEU A N 1
ATOM 1907 C CA . LEU A 1 243 ? 13.208 4.224 6.073 1.00 88.44 243 LEU A CA 1
ATOM 1908 C C . LEU A 1 243 ? 14.585 4.450 6.722 1.00 88.44 243 LEU A C 1
ATOM 1910 O O . LEU A 1 243 ? 15.203 3.510 7.220 1.00 88.44 243 LEU A O 1
ATOM 1914 N N . SER A 1 244 ? 15.110 5.679 6.719 1.00 81.88 244 SER A N 1
ATOM 1915 C CA . SER A 1 244 ? 16.422 5.953 7.306 1.00 81.88 244 SER A CA 1
ATOM 1916 C C . SER A 1 244 ? 16.382 5.853 8.837 1.00 81.88 244 SER A C 1
ATOM 1918 O O . SER A 1 244 ? 15.497 6.437 9.451 1.00 81.88 244 SER A O 1
ATOM 1920 N N . PRO A 1 245 ? 17.401 5.272 9.503 1.00 66.44 245 PRO A N 1
ATOM 1921 C CA . PRO A 1 245 ? 17.452 5.182 10.972 1.00 66.44 245 PRO A CA 1
ATOM 1922 C C . PRO A 1 245 ? 17.403 6.533 11.709 1.00 66.44 245 PRO A C 1
ATOM 1924 O O . PRO A 1 245 ? 17.128 6.591 12.903 1.00 66.44 245 PRO A O 1
ATOM 1927 N N . ASN A 1 246 ? 17.715 7.626 11.004 1.00 61.91 246 ASN A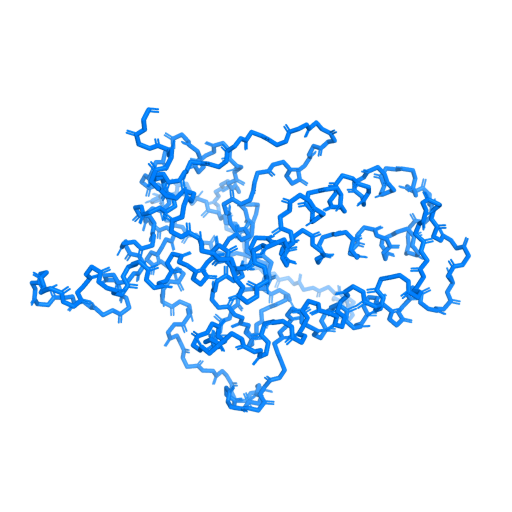 N 1
ATOM 1928 C CA . ASN A 1 246 ? 17.685 8.994 11.522 1.00 61.91 246 ASN A CA 1
ATOM 1929 C C . ASN A 1 246 ? 16.404 9.754 11.144 1.00 61.91 246 ASN A C 1
ATOM 1931 O O . ASN A 1 246 ? 16.327 10.962 11.403 1.00 61.91 246 ASN A O 1
ATOM 1935 N N . SER A 1 247 ? 15.428 9.096 10.508 1.00 64.94 247 SER A N 1
ATOM 1936 C CA . SER A 1 247 ? 14.160 9.706 10.127 1.00 64.94 247 SER A CA 1
ATOM 1937 C C . SER A 1 247 ? 13.378 10.038 11.402 1.00 64.94 247 SER A C 1
ATOM 1939 O O . SER A 1 247 ? 12.671 9.249 12.016 1.00 64.94 247 SER A O 1
ATOM 1941 N N . ARG A 1 248 ? 13.557 11.264 11.892 1.00 53.34 248 ARG A N 1
ATOM 1942 C CA . ARG A 1 248 ? 12.688 11.810 12.931 1.00 53.34 248 ARG A CA 1
ATOM 1943 C C . ARG A 1 248 ? 11.384 12.212 12.254 1.00 53.34 248 ARG A C 1
ATOM 1945 O O . ARG A 1 248 ? 11.201 13.383 11.924 1.00 53.34 248 ARG A O 1
ATOM 1952 N N . LEU A 1 249 ? 10.505 11.232 12.034 1.00 54.38 249 LEU A N 1
ATOM 1953 C CA . LEU A 1 249 ? 9.115 11.422 11.595 1.00 54.38 249 LEU A CA 1
ATOM 1954 C C . LEU A 1 249 ? 8.382 12.479 12.444 1.00 54.38 249 LEU A C 1
ATOM 1956 O O . LEU A 1 249 ? 7.567 13.241 11.924 1.00 54.38 249 LEU A O 1
ATOM 1960 N N . SER A 1 250 ? 8.819 12.656 13.696 1.00 42.69 250 SER A N 1
ATOM 1961 C CA . SER A 1 250 ? 8.455 13.749 14.607 1.00 42.69 250 SER A CA 1
ATOM 1962 C C . SER A 1 250 ? 8.604 15.180 14.054 1.00 42.69 250 SER A C 1
ATOM 1964 O O . SER A 1 250 ? 8.000 16.095 14.607 1.00 42.69 250 SER A O 1
ATOM 1966 N N . ARG A 1 251 ? 9.342 15.425 12.956 1.00 43.03 251 ARG A N 1
ATOM 1967 C CA . ARG A 1 251 ? 9.385 16.752 12.301 1.00 43.03 251 ARG A CA 1
ATOM 1968 C C . ARG A 1 251 ? 8.297 16.991 11.246 1.00 43.03 251 ARG A C 1
ATOM 1970 O O . ARG A 1 251 ? 7.993 18.153 11.000 1.00 43.03 251 ARG A O 1
ATOM 1977 N N . LYS A 1 252 ? 7.696 15.950 10.650 1.00 45.50 252 LYS A N 1
ATOM 1978 C CA . LYS A 1 252 ? 6.584 16.119 9.689 1.00 45.50 252 LYS A CA 1
ATOM 1979 C C . LYS A 1 252 ? 5.267 16.432 10.408 1.00 45.50 252 LYS A C 1
ATOM 1981 O O . LYS A 1 252 ? 4.541 17.311 9.966 1.00 45.50 252 LYS A O 1
ATOM 1986 N N . LEU A 1 253 ? 5.000 15.797 11.552 1.00 46.78 253 LEU A N 1
ATOM 1987 C CA . LEU A 1 253 ? 3.758 16.011 12.311 1.00 46.78 253 LEU A CA 1
ATOM 1988 C C . LEU A 1 253 ? 3.658 17.423 12.921 1.00 46.78 253 LEU A C 1
ATOM 1990 O O . LEU A 1 253 ? 2.582 18.004 12.925 1.00 46.78 253 LEU A O 1
ATOM 1994 N N . GLY A 1 254 ? 4.779 18.022 13.344 1.00 38.34 254 GLY A N 1
ATOM 1995 C CA . GLY A 1 254 ? 4.801 19.383 13.904 1.00 38.34 254 GLY A CA 1
ATOM 1996 C C . GLY A 1 254 ? 4.813 20.528 12.879 1.00 38.34 254 GLY A C 1
ATOM 1997 O O . GLY A 1 254 ? 4.715 21.684 13.275 1.00 38.34 254 GLY A O 1
ATOM 1998 N N . ALA A 1 255 ? 4.965 20.239 11.582 1.00 38.59 255 ALA A N 1
ATOM 1999 C CA . ALA A 1 255 ? 5.001 21.256 10.522 1.00 38.59 255 ALA A CA 1
ATOM 2000 C C . ALA A 1 255 ? 3.665 21.409 9.773 1.00 38.59 255 ALA A C 1
ATOM 2002 O O . ALA A 1 255 ? 3.507 22.358 9.014 1.00 38.59 255 ALA A O 1
ATOM 2003 N N . VAL A 1 256 ? 2.717 20.488 9.980 1.00 42.34 256 VAL A N 1
ATOM 2004 C CA . VAL A 1 256 ? 1.373 20.519 9.367 1.00 42.34 256 VAL A CA 1
ATOM 2005 C C . VAL A 1 256 ? 0.357 21.248 10.267 1.00 42.34 256 VAL A C 1
ATOM 2007 O O . VAL A 1 256 ? -0.733 21.587 9.820 1.00 42.34 256 VAL A O 1
ATOM 2010 N N . GLU A 1 257 ? 0.727 21.554 11.516 1.00 36.03 257 GLU A N 1
ATOM 2011 C CA . GLU A 1 257 ? -0.070 22.362 12.455 1.00 36.03 257 GLU A CA 1
ATOM 2012 C C . GLU A 1 257 ? 0.290 23.868 12.453 1.00 36.03 257 GLU A C 1
ATOM 2014 O O . GLU A 1 257 ? -0.110 24.588 13.370 1.00 36.03 257 GLU A O 1
ATOM 2019 N N . ALA A 1 258 ? 1.026 24.365 11.446 1.00 31.09 258 ALA A N 1
ATOM 2020 C CA . ALA A 1 258 ? 1.374 25.787 11.298 1.00 31.09 258 ALA A CA 1
ATOM 2021 C C . ALA A 1 258 ? 0.743 26.430 10.054 1.00 31.09 258 ALA A C 1
ATOM 2023 O O . ALA A 1 258 ? 0.868 25.843 8.956 1.00 31.09 258 ALA A O 1
#

Organism: NCBI:txid236787

Secondary structure (DSSP, 8-state):
--TT--------EEE--HHHHHH-HHHHHHHHHHHHHHHTSPPPTTSPPTTTPPPHHHHHHHHHHHHHTTSGGGSPTT--HHHHHHHHHHHHHHHHHSTT---EEEE-SS--GGGEEEETTT--EEE--GGG-EEEEHHHHHHHHH---TT-SS-PPPP-HHHHHHHHHHHHHHHS--SS--THHHHHHHHHHHHHHHTHHHHHHHHHHHHHHHHHH-GGGHHHHHHHHHHHHHHHHHHGGGGSTT--THHHHTTS--

Radius of gyration: 18.61 Å; chains: 1; bounding box: 49×50×56 Å

InterPro domains:
  IPR011009 Protein kinase-like domain superfamily [SSF56112] (8-236)

Sequence (258 aa):
ASPDTIAHEWVDGKTLTEDDLATDVTIGLRIAKKLSRLHTSAFPSVFASPDTAEPVLWSSINAMLERIAKDPELLPAPFSLDMLVRECKTAREALDKCAGCQQLVLGHGDFKPSNVMLEDANGAITFIDFELAGPNYRGFDIFKLFRRGQTSNSEPTPMSHANLRAFVEAYLDYEEPKAGISPGGVDKLEALLEEVYLFEPLTWLEAAVFFLFAITEDPEHADDWAALARHRWEQYELTRDALSPNSRLSRKLGAVEA

pLDDT: mean 87.53, std 14.77, range [31.09, 98.56]

Foldseek 3Di:
DPPPDDDDDDFAFAFFDLVCLQPDLVLLLLVLLVLLCQFPDDADPVADDLVPGDALLLVLLVVLLVLCVVPQVLFDPPDGSVVLVVVSVVLVVLCVPPPPLSDWGQDLQQQARRQWGQGPPPRHIDGHDSVSTHTHGSLQNLLNHQDAQLPHLDDGDDGDPVSSLSSLLSNVCNNPVDPDDDPVSVVSSVVSVLSNLSCQLSSLSSLLSVLSSVCSVCVVCNVVSNSRNVSSVVSSVVRVCSSPPPPPVVVVVVVVVD